Protein AF-A0A9X2P465-F1 (afdb_monomer_lite)

Secondary structure (DSSP, 8-state):
---HHHHHHHHHHHHHHHHHHHHHHHHHHTT-SSHHHHHHHTSHHHHHHHHHHHHHHHHHHHHHHHHHHHHHHHHHHHHHHHHHHHHHHHHHHHHHHHHHHHHTTS-S-------HHHHHHHHTT--TTTTSTTS-SSGGGTT--HHHHHHHHHHHHHHTT---HHHHHHHHHHHTHHHHHHHTT--TT-HHHHHHHHHHHTS-HHHHTT----

Radius of gyration: 39.28 Å; chains: 1; bounding box: 101×48×105 Å

Structure (mmCIF, N/CA/C/O backbone):
data_AF-A0A9X2P465-F1
#
_entry.id   AF-A0A9X2P465-F1
#
loop_
_atom_site.group_PDB
_atom_site.id
_atom_site.type_symbol
_atom_site.label_atom_id
_atom_site.label_alt_id
_atom_site.label_comp_id
_atom_site.label_asym_id
_atom_site.label_entity_id
_atom_site.label_seq_id
_atom_site.pdbx_PDB_ins_code
_atom_site.Cartn_x
_atom_site.Cartn_y
_atom_site.Cartn_z
_atom_site.occupancy
_atom_site.B_iso_or_equiv
_atom_site.auth_seq_id
_atom_site.auth_comp_id
_atom_site.auth_asym_id
_atom_site.auth_atom_id
_atom_site.pdbx_PDB_model_num
ATOM 1 N N . MET A 1 1 ? -64.964 -32.279 75.399 1.00 50.41 1 MET A N 1
ATOM 2 C CA . MET A 1 1 ? -64.737 -32.476 73.952 1.00 50.41 1 MET A CA 1
ATOM 3 C C . MET A 1 1 ? -65.282 -31.242 73.265 1.00 50.41 1 MET A C 1
ATOM 5 O O . MET A 1 1 ? -66.415 -30.896 73.562 1.00 50.41 1 MET A O 1
ATOM 9 N N . LEU A 1 2 ? -64.465 -30.549 72.468 1.00 60.00 2 LEU A N 1
ATOM 10 C CA . LEU A 1 2 ? -64.923 -29.419 71.646 1.00 60.00 2 LEU A CA 1
ATOM 11 C C . LEU A 1 2 ? -66.066 -29.889 70.741 1.00 60.00 2 LEU A C 1
ATOM 13 O O . LEU A 1 2 ? -65.997 -31.022 70.248 1.00 60.00 2 LEU A O 1
ATOM 17 N N . SER A 1 3 ? -67.091 -29.056 70.560 1.00 75.06 3 SER A N 1
ATOM 18 C CA . SER A 1 3 ? -68.186 -29.370 69.636 1.00 75.06 3 SER A CA 1
ATOM 19 C C . SER A 1 3 ? -67.648 -29.386 68.196 1.00 75.06 3 SER A C 1
ATOM 21 O O . SER A 1 3 ? -66.641 -28.734 67.899 1.00 75.06 3 SER A O 1
ATOM 23 N N . GLU A 1 4 ? -68.276 -30.142 67.291 1.00 75.19 4 GLU A N 1
ATOM 24 C CA . GLU A 1 4 ? -67.770 -30.227 65.910 1.00 75.19 4 GLU A CA 1
ATOM 25 C C . GLU A 1 4 ? -67.797 -28.884 65.175 1.00 75.19 4 GLU A C 1
ATOM 27 O O . GLU A 1 4 ? -66.923 -28.636 64.346 1.00 75.19 4 GLU A O 1
ATOM 32 N N . GLU A 1 5 ? -68.688 -27.973 65.565 1.00 75.75 5 GLU A N 1
ATOM 33 C CA . GLU A 1 5 ? -68.730 -26.609 65.030 1.00 75.75 5 GLU A CA 1
ATOM 34 C C . GLU A 1 5 ? -67.489 -25.794 65.434 1.00 75.75 5 GLU A C 1
ATOM 36 O O . GLU A 1 5 ? -66.927 -25.051 64.626 1.00 75.75 5 GLU A O 1
ATOM 41 N N . GLU A 1 6 ? -66.994 -25.966 66.664 1.00 69.75 6 GLU A N 1
ATOM 42 C CA . GLU A 1 6 ? -65.782 -25.283 67.134 1.00 69.75 6 GLU A CA 1
ATOM 43 C C . GLU A 1 6 ? -64.533 -25.793 66.405 1.00 69.75 6 GLU A C 1
ATOM 45 O O . GLU A 1 6 ? -63.626 -25.017 66.092 1.00 69.75 6 GLU A O 1
ATOM 50 N N . LYS A 1 7 ? -64.485 -27.092 66.081 1.00 73.69 7 LYS A N 1
ATOM 51 C CA . LYS A 1 7 ? -63.368 -27.680 65.328 1.00 73.69 7 LYS A CA 1
ATOM 52 C C . LYS A 1 7 ? -63.351 -27.237 63.867 1.00 73.69 7 LYS A C 1
ATOM 54 O O . LYS A 1 7 ? -62.266 -26.996 63.333 1.00 73.69 7 LYS A O 1
ATOM 59 N N . GLU A 1 8 ? -64.508 -27.104 63.222 1.00 78.25 8 GLU A N 1
ATOM 60 C CA . GLU A 1 8 ? -64.586 -26.577 61.853 1.00 78.25 8 GLU A CA 1
ATOM 61 C C . GLU A 1 8 ? -64.163 -25.108 61.776 1.00 78.25 8 GLU A C 1
ATOM 63 O O . GLU A 1 8 ? -63.386 -24.738 60.892 1.00 78.25 8 GLU A O 1
ATOM 68 N N . LEU A 1 9 ? -64.572 -24.287 62.747 1.00 81.12 9 LEU A N 1
ATOM 69 C CA . LEU A 1 9 ? -64.143 -22.890 62.844 1.00 81.12 9 LEU A CA 1
ATOM 70 C C . LEU A 1 9 ? -62.627 -22.747 63.007 1.00 81.12 9 LEU A C 1
ATOM 72 O O . LEU A 1 9 ? -62.015 -21.868 62.393 1.00 81.12 9 LEU A O 1
ATOM 76 N N . ILE A 1 10 ? -62.006 -23.611 63.811 1.00 78.69 10 ILE A N 1
ATOM 77 C CA . ILE A 1 10 ? -60.550 -23.613 63.992 1.00 78.69 10 ILE A CA 1
ATOM 78 C C . ILE A 1 10 ? -59.850 -23.994 62.683 1.00 78.69 10 ILE A C 1
ATOM 80 O O . ILE A 1 10 ? -58.935 -23.281 62.269 1.00 78.69 10 ILE A O 1
ATOM 84 N N . ARG A 1 11 ? -60.322 -25.036 61.983 1.00 81.19 11 ARG A N 1
ATOM 85 C CA . ARG A 1 11 ? -59.758 -25.451 60.687 1.00 81.19 11 ARG A CA 1
ATOM 86 C C . ARG A 1 11 ? -59.848 -24.344 59.643 1.00 81.19 11 ARG A C 1
ATOM 88 O O . ARG A 1 11 ? -58.837 -23.996 59.045 1.00 81.19 11 ARG A O 1
ATOM 95 N N . LEU A 1 12 ? -61.021 -23.731 59.483 1.00 81.88 12 LEU A N 1
ATOM 96 C CA . LEU A 1 12 ? -61.226 -22.624 58.541 1.00 81.88 12 LEU A CA 1
ATOM 97 C C . LEU A 1 12 ? -60.300 -21.438 58.842 1.00 81.88 12 LEU A C 1
ATOM 99 O O . LEU A 1 12 ? -59.745 -20.817 57.933 1.00 81.88 12 LEU A O 1
ATOM 103 N N . ARG A 1 13 ? -60.090 -21.133 60.126 1.00 76.19 13 ARG A N 1
ATOM 104 C CA . ARG A 1 13 ? -59.202 -20.048 60.554 1.00 76.19 13 ARG A CA 1
ATOM 105 C C . ARG A 1 13 ? -57.730 -20.362 60.306 1.00 76.19 13 ARG A C 1
ATOM 107 O O . ARG A 1 13 ? -56.977 -19.458 59.940 1.00 76.19 13 ARG A O 1
ATOM 114 N N . GLU A 1 14 ? -57.314 -21.605 60.514 1.00 78.56 14 GLU A N 1
ATOM 115 C CA . GLU A 1 14 ? -55.948 -22.055 60.242 1.00 78.56 14 GLU A CA 1
ATOM 116 C C . GLU A 1 14 ? -55.648 -22.059 58.744 1.00 78.56 14 GLU A C 1
ATOM 118 O O . GLU A 1 14 ? -54.628 -21.498 58.344 1.00 78.56 14 GLU A O 1
ATOM 123 N N . THR A 1 15 ? -56.568 -22.564 57.917 1.00 80.44 15 THR A N 1
ATOM 124 C CA . THR A 1 15 ? -56.457 -22.518 56.453 1.00 80.44 15 THR A CA 1
ATOM 125 C C . THR A 1 15 ? -56.357 -21.077 55.955 1.00 80.44 15 THR A C 1
ATOM 127 O O . THR A 1 15 ? -55.421 -20.739 55.236 1.00 80.44 15 THR A O 1
ATOM 130 N N . CYS A 1 16 ? -57.227 -20.184 56.434 1.00 83.19 16 CYS A N 1
ATOM 131 C CA . CYS A 1 16 ? -57.189 -18.767 56.067 1.00 83.19 16 CYS A CA 1
ATOM 132 C C . CYS A 1 16 ? -55.869 -18.088 56.486 1.00 83.19 16 CYS A C 1
ATOM 134 O O . CYS A 1 16 ? -55.276 -17.329 55.718 1.00 83.19 16 CYS A O 1
ATOM 136 N N . ARG A 1 17 ? -55.339 -18.394 57.680 1.00 81.69 17 ARG A N 1
ATOM 137 C CA . ARG A 1 17 ? -54.022 -17.886 58.112 1.00 81.69 17 ARG A CA 1
ATOM 138 C C . ARG A 1 17 ? -52.883 -18.388 57.229 1.00 81.69 17 ARG A C 1
ATOM 140 O O . ARG A 1 17 ? -51.934 -17.634 57.004 1.00 81.69 17 ARG A O 1
ATOM 147 N N . PHE A 1 18 ? -52.958 -19.631 56.768 1.00 79.69 18 PHE A N 1
ATOM 148 C CA . PHE A 1 18 ? -51.950 -20.218 55.893 1.00 79.69 18 PHE A CA 1
ATOM 149 C C . PHE A 1 18 ? -51.981 -19.574 54.504 1.00 79.69 18 PHE A C 1
ATOM 151 O O . PHE A 1 18 ? -50.951 -19.088 54.041 1.00 79.69 18 PHE A O 1
ATOM 158 N N . GLU A 1 19 ? -53.166 -19.442 53.908 1.00 78.50 19 GLU A N 1
ATOM 159 C CA . GLU A 1 19 ? -53.359 -18.803 52.600 1.00 78.50 19 GLU A CA 1
ATOM 160 C C . GLU A 1 19 ? -52.912 -17.334 52.591 1.00 78.50 19 GLU A C 1
ATOM 162 O O . GLU A 1 19 ? -52.315 -16.860 51.624 1.00 78.50 19 GLU A O 1
ATOM 167 N N . VAL A 1 20 ? -53.166 -16.590 53.674 1.00 80.06 20 VAL A N 1
ATOM 168 C CA . VAL A 1 20 ? -52.716 -15.193 53.789 1.00 80.06 20 VAL A CA 1
ATOM 169 C C . VAL A 1 20 ? -51.190 -15.108 53.881 1.00 80.06 20 VAL A C 1
ATOM 171 O O . VAL A 1 20 ? -50.587 -14.249 53.238 1.00 80.06 20 VAL A O 1
ATOM 174 N N . ARG A 1 21 ? -50.541 -15.999 54.643 1.00 77.69 21 ARG A N 1
ATOM 175 C CA . ARG A 1 21 ? -49.070 -16.034 54.739 1.00 77.69 21 ARG A CA 1
ATOM 176 C C . ARG A 1 21 ? -48.419 -16.418 53.415 1.00 77.69 21 ARG A C 1
ATOM 178 O O . ARG A 1 21 ? -47.437 -15.790 53.029 1.00 77.69 21 ARG A O 1
ATOM 185 N N . GLU A 1 22 ? -48.988 -17.388 52.711 1.00 78.25 22 GLU A N 1
ATOM 186 C CA . GLU A 1 22 ? -48.510 -17.829 51.402 1.00 78.25 22 GLU A CA 1
ATOM 187 C C . GLU A 1 22 ? -48.618 -16.715 50.350 1.00 78.25 22 GLU A C 1
ATOM 189 O O . GLU A 1 22 ? -47.685 -16.506 49.574 1.00 78.25 22 GLU A O 1
ATOM 194 N N . LYS A 1 23 ? -49.708 -15.932 50.360 1.00 74.12 23 LYS A N 1
ATOM 195 C CA . LYS A 1 23 ? -49.856 -14.755 49.486 1.00 74.12 23 LYS A CA 1
ATOM 196 C C . LYS A 1 23 ? -48.806 -13.682 49.784 1.00 74.12 23 LYS A C 1
ATOM 198 O O . LYS A 1 23 ? -48.197 -13.162 48.854 1.00 74.12 23 LYS A O 1
ATOM 203 N N . LEU A 1 24 ? -48.536 -13.403 51.061 1.00 73.81 24 LEU A N 1
ATOM 204 C CA . LEU A 1 24 ? -47.531 -12.411 51.465 1.00 73.81 24 LEU A CA 1
ATOM 205 C C . LEU A 1 24 ? -46.096 -12.841 51.115 1.00 73.81 24 LEU A C 1
ATOM 207 O O . LEU A 1 24 ? -45.306 -12.008 50.673 1.00 73.81 24 LEU A O 1
ATOM 211 N N . GLN A 1 25 ? -45.754 -14.125 51.269 1.00 68.56 25 GLN A N 1
ATOM 212 C CA . GLN A 1 25 ? -44.446 -14.650 50.850 1.00 68.56 25 GLN A CA 1
ATOM 213 C C . GLN A 1 25 ? -44.288 -14.642 49.324 1.00 68.56 25 GLN A C 1
ATOM 215 O O . GLN A 1 25 ? -43.283 -14.142 48.821 1.00 68.56 25 GLN A O 1
ATOM 220 N N . ASN A 1 26 ? -45.306 -15.080 48.575 1.00 64.69 26 ASN A N 1
ATOM 221 C CA . ASN A 1 26 ? -45.278 -15.049 47.109 1.00 64.69 26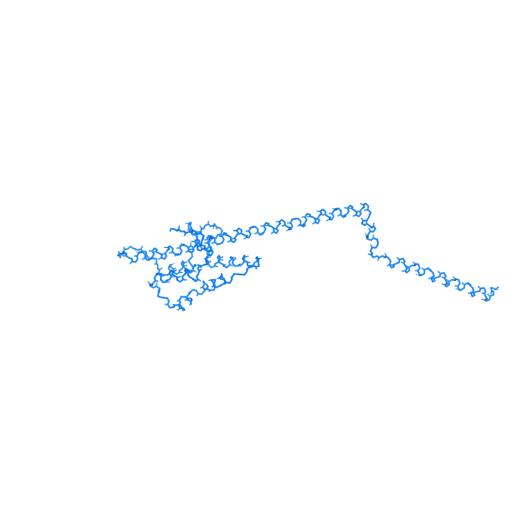 ASN A CA 1
ATOM 222 C C . ASN A 1 26 ? -45.204 -13.623 46.528 1.00 64.69 26 ASN A C 1
ATOM 224 O O . ASN A 1 26 ? -44.635 -13.424 45.453 1.00 64.69 26 ASN A O 1
ATOM 228 N N . GLU A 1 27 ? -45.757 -12.617 47.212 1.00 62.25 27 GLU A N 1
ATOM 229 C CA . GLU A 1 27 ? -45.624 -11.207 46.816 1.00 62.25 27 GLU A CA 1
ATOM 230 C C . GLU A 1 27 ? -44.250 -10.608 47.158 1.00 62.25 27 GLU A C 1
ATOM 232 O O . GLU A 1 27 ? -43.745 -9.766 46.406 1.00 62.25 27 GLU A O 1
ATOM 237 N N . ALA A 1 28 ? -43.628 -11.042 48.259 1.00 58.72 28 ALA A N 1
ATOM 238 C CA . ALA A 1 28 ? -42.294 -10.602 48.666 1.00 58.72 28 ALA A CA 1
ATOM 239 C C . ALA A 1 28 ? -41.190 -11.166 47.752 1.00 58.72 28 ALA A C 1
ATOM 241 O O . ALA A 1 28 ? -40.279 -10.428 47.362 1.00 58.72 28 ALA A O 1
ATOM 242 N N . ASP A 1 29 ? -41.309 -12.432 47.346 1.00 56.38 29 ASP A N 1
ATOM 243 C CA . ASP A 1 29 ? -40.308 -13.112 46.515 1.00 56.38 29 ASP A CA 1
ATOM 244 C C . ASP A 1 29 ? -40.361 -12.687 45.037 1.00 56.38 29 ASP A C 1
ATOM 246 O O . ASP A 1 29 ? -39.332 -12.646 44.361 1.00 56.38 29 ASP A O 1
ATOM 250 N N . LYS A 1 30 ? -41.520 -12.235 44.533 1.00 54.91 30 LYS A N 1
ATOM 251 C CA . LYS A 1 30 ? -41.669 -11.738 43.148 1.00 54.91 30 LYS A CA 1
ATOM 252 C C . LYS A 1 30 ? -41.014 -10.374 42.873 1.00 54.91 30 LYS A C 1
ATOM 254 O O . LYS A 1 30 ? -40.894 -9.989 41.712 1.00 54.91 30 LYS A O 1
ATOM 259 N N . LYS A 1 31 ? -40.581 -9.624 43.898 1.00 53.78 31 LYS A N 1
ATOM 260 C CA . LYS A 1 31 ? -39.998 -8.267 43.755 1.00 53.78 31 LYS A CA 1
ATOM 261 C C . LYS A 1 31 ? -38.467 -8.215 43.836 1.00 53.78 31 LYS A C 1
ATOM 263 O O . LYS A 1 31 ? -37.881 -7.130 43.896 1.00 53.78 31 LYS A O 1
ATOM 268 N N . ILE A 1 32 ? -37.793 -9.361 43.817 1.00 57.22 32 ILE A N 1
ATOM 269 C CA . ILE A 1 32 ? -36.331 -9.438 43.764 1.00 57.22 32 ILE A CA 1
ATOM 270 C C . ILE A 1 32 ? -35.916 -9.502 42.291 1.00 57.22 32 ILE A C 1
ATOM 272 O O . ILE A 1 32 ? -35.900 -10.565 41.689 1.00 57.22 32 ILE A O 1
ATOM 276 N N . GLY A 1 33 ? -35.598 -8.363 41.681 1.00 59.09 33 GLY A N 1
ATOM 277 C CA . GLY A 1 33 ? -35.056 -8.381 40.316 1.00 59.09 33 GLY A CA 1
ATOM 278 C C . GLY A 1 33 ? -34.425 -7.066 39.891 1.00 59.09 33 GLY A C 1
ATOM 279 O O . GLY A 1 33 ? -33.281 -7.047 39.463 1.00 59.09 33 GLY A O 1
ATOM 280 N N . TRP A 1 34 ? -35.128 -5.950 40.097 1.00 58.59 34 TRP A N 1
ATOM 281 C CA . TRP A 1 34 ? -34.666 -4.634 39.624 1.00 58.59 34 TRP A CA 1
ATOM 282 C C . TRP A 1 34 ? -34.760 -3.523 40.676 1.00 58.59 34 TRP A C 1
ATOM 284 O O . TRP A 1 34 ? -33.878 -2.670 40.755 1.00 58.59 34 TRP A O 1
ATOM 294 N N . GLY A 1 35 ? -35.757 -3.569 41.568 1.00 65.25 35 GLY A N 1
ATOM 295 C CA . GLY A 1 35 ? -35.932 -2.555 42.617 1.00 65.25 35 GLY A CA 1
ATOM 296 C C . GLY A 1 35 ? -34.781 -2.499 43.630 1.00 65.25 35 GLY A C 1
ATOM 297 O O . GLY A 1 35 ? -34.350 -1.414 44.006 1.00 65.25 35 GLY A O 1
ATOM 298 N N . LYS A 1 36 ? -34.220 -3.654 44.022 1.00 67.00 36 LYS A N 1
ATOM 299 C CA . LYS A 1 36 ? -33.046 -3.718 44.918 1.00 67.00 36 LYS A CA 1
ATOM 300 C C . LYS A 1 36 ? -31.772 -3.178 44.261 1.00 67.00 36 LYS A C 1
ATOM 302 O O . LYS A 1 36 ? -30.965 -2.561 44.947 1.00 67.00 36 LYS A O 1
ATOM 307 N N . VAL A 1 37 ? -31.614 -3.374 42.951 1.00 67.12 37 VAL A N 1
ATOM 308 C CA . VAL A 1 37 ? -30.464 -2.874 42.181 1.00 67.12 37 VAL A CA 1
ATOM 309 C C . VAL A 1 37 ? -30.520 -1.347 42.093 1.00 67.12 37 VAL A C 1
ATOM 311 O O . VAL A 1 37 ? -29.556 -0.677 42.446 1.00 67.12 37 VAL A O 1
ATOM 314 N N . ILE A 1 38 ? -31.680 -0.783 41.740 1.00 68.31 38 ILE A N 1
ATOM 315 C CA . ILE A 1 38 ? -31.896 0.674 41.704 1.00 68.31 38 ILE A CA 1
ATOM 316 C C . ILE A 1 38 ? -31.716 1.297 43.099 1.00 68.31 38 ILE A C 1
ATOM 318 O O . ILE A 1 38 ? -31.082 2.342 43.238 1.00 68.31 38 ILE A O 1
ATOM 322 N N . TYR A 1 39 ? -32.214 0.641 44.151 1.00 71.50 39 TYR A N 1
ATOM 323 C CA . TYR A 1 39 ? -32.036 1.108 45.528 1.00 71.50 39 TYR A CA 1
ATOM 324 C C . TYR A 1 39 ? -30.565 1.081 45.974 1.00 71.50 39 TYR A C 1
ATOM 326 O O . TYR A 1 39 ? -30.106 1.998 46.653 1.00 71.50 39 TYR A O 1
ATOM 334 N N . PHE A 1 40 ? -29.801 0.067 45.554 1.00 72.88 40 PHE A N 1
ATOM 335 C CA . PHE A 1 40 ? -28.363 -0.017 45.808 1.00 72.88 40 PHE A CA 1
ATOM 336 C C . PHE A 1 40 ? -27.597 1.133 45.139 1.00 72.88 40 PHE A C 1
ATOM 338 O O . PHE A 1 40 ? -26.795 1.785 45.811 1.00 72.88 40 PHE A O 1
ATOM 345 N N . PHE A 1 41 ? -27.895 1.445 43.871 1.00 68.25 41 PHE A N 1
ATOM 346 C CA . PHE A 1 41 ? -27.293 2.571 43.142 1.00 68.25 41 PHE A CA 1
ATOM 347 C C . PHE A 1 41 ? -27.683 3.953 43.695 1.00 68.25 41 PHE A C 1
ATOM 349 O O . PHE A 1 41 ? -26.909 4.890 43.543 1.00 68.25 41 PHE A O 1
ATOM 356 N N . ASN A 1 42 ? -28.812 4.074 44.402 1.00 74.38 42 ASN A N 1
ATOM 357 C CA . ASN A 1 42 ? -29.188 5.290 45.139 1.00 74.38 42 ASN A CA 1
ATOM 358 C C . ASN A 1 42 ? -28.523 5.418 46.524 1.00 74.38 42 ASN A C 1
ATOM 360 O O . ASN A 1 42 ? -28.696 6.429 47.205 1.00 74.38 42 ASN A O 1
ATOM 364 N N . SER A 1 43 ? -27.765 4.414 46.973 1.00 73.44 43 SER A N 1
ATOM 365 C CA . SER A 1 43 ? -27.022 4.487 48.234 1.00 73.44 43 SER A CA 1
ATOM 366 C C . SER A 1 43 ? -25.659 5.161 48.043 1.00 73.44 43 SER A C 1
ATOM 368 O O . SER A 1 43 ? -25.061 5.091 46.969 1.00 73.44 43 SER A O 1
ATOM 370 N N . LYS A 1 44 ? -25.106 5.753 49.111 1.00 76.00 44 LYS A N 1
ATOM 371 C CA . LYS A 1 44 ? -23.757 6.360 49.100 1.00 76.00 44 LYS A CA 1
ATOM 372 C C . LYS A 1 44 ? -22.668 5.387 48.618 1.00 76.00 44 LYS A C 1
ATOM 374 O O . LYS A 1 44 ? -21.710 5.811 47.985 1.00 76.00 44 LYS A O 1
ATOM 379 N N . LEU A 1 45 ? -22.832 4.091 48.897 1.00 73.75 45 LEU A N 1
ATOM 380 C CA . LEU A 1 45 ? -21.890 3.036 48.516 1.00 73.75 45 LEU A CA 1
ATOM 381 C C . LEU A 1 45 ? -22.052 2.642 47.036 1.00 73.75 45 LEU A C 1
ATOM 383 O O . LEU A 1 45 ? -21.059 2.467 46.337 1.00 73.75 45 LEU A O 1
ATOM 387 N N . GLY A 1 46 ? -23.286 2.597 46.526 1.00 71.06 46 GLY A N 1
ATOM 388 C CA . GLY A 1 46 ? -23.556 2.375 45.102 1.00 71.06 46 GLY A CA 1
ATOM 389 C C . GLY A 1 46 ? -23.110 3.539 44.218 1.00 71.06 46 GLY A C 1
ATOM 390 O O . GLY A 1 46 ? -22.506 3.304 43.179 1.00 71.06 46 GLY A O 1
ATOM 391 N N . LEU A 1 47 ? -23.311 4.785 44.659 1.00 75.44 47 LEU A N 1
ATOM 392 C CA . LEU A 1 47 ? -22.779 5.986 43.999 1.00 75.44 47 LEU A CA 1
ATOM 393 C C . LEU A 1 47 ? -21.246 6.014 43.984 1.00 75.44 47 LEU A C 1
ATOM 395 O O . LEU A 1 47 ? -20.648 6.433 42.992 1.00 75.44 47 LEU A O 1
ATOM 399 N N . TRP A 1 48 ? -20.605 5.528 45.050 1.00 80.06 48 TRP A N 1
ATOM 400 C CA . TRP A 1 48 ? -19.150 5.392 45.111 1.00 80.06 48 TRP A CA 1
ATOM 401 C C . TRP A 1 48 ? -18.634 4.349 44.106 1.00 80.06 48 TRP A C 1
ATOM 403 O O . TRP A 1 48 ? -17.711 4.638 43.345 1.00 80.06 48 TRP A O 1
ATOM 413 N N . ILE A 1 49 ? -19.283 3.182 44.010 1.00 76.12 49 ILE A N 1
ATOM 414 C CA . ILE A 1 49 ? -18.955 2.159 43.000 1.00 76.12 49 ILE A CA 1
ATOM 415 C C . ILE A 1 49 ? -19.239 2.671 41.583 1.00 76.12 49 ILE A C 1
ATOM 417 O O . ILE A 1 49 ? -18.422 2.469 40.689 1.00 76.12 49 ILE A O 1
ATOM 421 N N . LEU A 1 50 ? -20.358 3.367 41.365 1.00 72.69 50 LEU A N 1
ATOM 422 C CA . LEU A 1 50 ? -20.707 3.934 40.063 1.00 72.69 50 LEU A CA 1
ATOM 423 C C . LEU A 1 50 ? -19.648 4.944 39.610 1.00 72.69 50 LEU A C 1
ATOM 425 O O . LEU A 1 50 ? -19.227 4.902 38.463 1.00 72.69 50 LEU A O 1
ATOM 429 N N . SER A 1 51 ? -19.156 5.782 40.525 1.00 70.06 51 SER A N 1
ATOM 430 C CA . SER A 1 51 ? -18.048 6.708 40.261 1.00 70.06 51 SER A CA 1
ATOM 431 C C . SER A 1 51 ? -16.766 5.966 39.873 1.00 70.06 51 SER A C 1
ATOM 433 O O . SER A 1 51 ? -16.101 6.352 38.917 1.00 70.06 51 SER A O 1
ATOM 435 N N . ALA A 1 52 ? -16.440 4.868 40.563 1.00 70.38 52 ALA A N 1
ATOM 436 C CA . ALA A 1 52 ? -15.268 4.050 40.256 1.00 70.38 52 ALA A CA 1
ATOM 437 C C . ALA A 1 52 ? -15.376 3.346 38.891 1.00 70.38 52 ALA A C 1
ATOM 439 O O . ALA A 1 52 ? -14.395 3.295 38.153 1.00 70.38 52 ALA A O 1
ATOM 440 N N . VAL A 1 53 ? -16.562 2.844 38.532 1.00 71.94 53 VAL A N 1
ATOM 441 C CA . VAL A 1 53 ? -16.846 2.222 37.225 1.00 71.94 53 VAL A CA 1
ATOM 442 C C . VAL A 1 53 ? -16.878 3.262 36.105 1.00 71.94 53 VAL A C 1
ATOM 444 O O . VAL A 1 53 ? -16.420 2.988 35.003 1.00 71.94 53 VAL A O 1
ATOM 447 N N . PHE A 1 54 ? -17.385 4.465 36.369 1.00 73.62 54 PHE A N 1
ATOM 448 C CA . PHE A 1 54 ? -17.433 5.536 35.376 1.00 73.62 54 PHE A CA 1
ATOM 449 C C . PHE A 1 54 ? -16.042 6.121 35.109 1.00 73.62 54 PHE A C 1
ATOM 451 O O . PHE A 1 54 ? -15.699 6.389 33.963 1.00 73.62 54 PHE A O 1
ATOM 458 N N . LEU A 1 55 ? -15.214 6.263 36.149 1.00 66.81 55 LEU A N 1
ATOM 459 C CA . LEU A 1 55 ? -13.817 6.669 36.004 1.00 66.81 55 LEU A CA 1
ATOM 460 C C . LEU A 1 55 ? -12.986 5.583 35.309 1.00 66.81 55 LEU A C 1
ATOM 462 O O . LEU A 1 55 ? -12.245 5.901 34.387 1.00 66.81 55 LEU A O 1
ATOM 466 N N . SER A 1 56 ? -13.132 4.308 35.685 1.00 65.56 56 SER A N 1
ATOM 467 C CA . SER A 1 56 ? -12.382 3.221 35.038 1.00 65.56 56 SER A CA 1
ATOM 468 C C . SER A 1 56 ? -12.854 2.954 33.606 1.00 65.56 56 SER A C 1
ATOM 470 O O . SER A 1 56 ? -12.033 2.857 32.699 1.00 65.56 56 SER A O 1
ATOM 472 N N . GLY A 1 57 ? -14.166 2.920 33.369 1.00 57.31 57 GLY A N 1
ATOM 473 C CA . GLY A 1 57 ? -14.750 2.758 32.038 1.00 57.31 57 GLY A CA 1
ATOM 474 C C . GLY A 1 57 ? -14.498 3.961 31.128 1.00 57.31 57 GLY A C 1
ATOM 475 O O . GLY A 1 57 ? -14.241 3.783 29.942 1.00 57.31 57 GLY A O 1
ATOM 476 N N . GLY A 1 58 ? -14.513 5.177 31.681 1.00 61.44 58 GLY A N 1
ATOM 477 C CA . GLY A 1 58 ? -14.194 6.403 30.952 1.00 61.44 58 GLY A CA 1
ATOM 478 C C . GLY A 1 58 ? -12.738 6.457 30.492 1.00 61.44 58 GLY A C 1
ATOM 479 O O . GLY A 1 58 ? -12.488 6.842 29.354 1.00 61.44 58 GLY A O 1
ATOM 480 N N . VAL A 1 59 ? -11.791 6.019 31.330 1.00 67.44 59 VAL A N 1
ATOM 481 C CA . VAL A 1 59 ? -10.370 5.916 30.953 1.00 67.44 59 VAL A CA 1
ATOM 482 C C . VAL A 1 59 ? -10.174 4.865 29.863 1.00 67.44 59 VAL A C 1
ATOM 484 O O . VAL A 1 59 ? -9.578 5.178 28.842 1.00 67.44 59 VAL A O 1
ATOM 487 N N . VAL A 1 60 ? -10.761 3.671 30.003 1.00 68.31 60 VAL A N 1
ATOM 488 C CA . VAL A 1 60 ? -10.658 2.613 28.979 1.00 68.31 60 VAL A CA 1
ATOM 489 C C . VAL A 1 60 ? -11.260 3.053 27.642 1.00 68.31 60 VAL A C 1
ATOM 491 O O . VAL A 1 60 ? -10.658 2.836 26.595 1.00 68.31 60 VAL A O 1
ATOM 494 N N . ALA A 1 61 ? -12.427 3.702 27.654 1.00 64.81 61 ALA A N 1
ATOM 495 C CA . ALA A 1 61 ? -13.054 4.203 26.433 1.00 64.81 61 ALA A CA 1
ATOM 496 C C . ALA A 1 61 ? -12.256 5.352 25.793 1.00 64.81 61 ALA A C 1
ATOM 498 O O . ALA A 1 61 ? -12.204 5.467 24.568 1.00 64.81 61 ALA A O 1
ATOM 499 N N . TYR A 1 62 ? -11.638 6.209 26.609 1.00 63.94 62 TYR A N 1
ATOM 500 C CA . TYR A 1 62 ? -10.780 7.286 26.128 1.00 63.94 62 TYR A CA 1
ATOM 501 C C . TYR A 1 62 ? -9.470 6.755 25.537 1.00 63.94 62 TYR A C 1
ATOM 503 O O . TYR A 1 62 ? -9.069 7.208 24.466 1.00 63.94 62 TYR A O 1
ATOM 511 N N . ASP A 1 63 ? -8.842 5.778 26.190 1.00 69.62 63 ASP A N 1
ATOM 512 C CA . ASP A 1 63 ? -7.627 5.126 25.705 1.00 69.62 63 ASP A CA 1
ATOM 513 C C . ASP A 1 63 ? -7.901 4.372 24.398 1.00 69.62 63 ASP A C 1
ATOM 515 O O . ASP A 1 63 ? -7.180 4.588 23.430 1.00 69.62 63 ASP A O 1
ATOM 519 N N . ASP A 1 64 ? -9.010 3.629 24.297 1.00 67.06 64 ASP A N 1
ATOM 520 C CA . ASP A 1 64 ? -9.443 2.966 23.054 1.00 67.06 64 ASP A CA 1
ATOM 521 C C . ASP A 1 64 ? -9.719 3.979 21.924 1.00 67.06 64 ASP A C 1
ATOM 523 O O . ASP A 1 64 ? -9.359 3.766 20.764 1.00 67.06 64 ASP A O 1
ATOM 527 N N . TYR A 1 65 ? -10.316 5.135 22.237 1.00 70.81 65 TYR A N 1
ATOM 528 C CA . TYR A 1 65 ? -10.515 6.200 21.251 1.00 70.81 65 TYR A CA 1
ATOM 529 C C . TYR A 1 65 ? -9.192 6.830 20.793 1.00 70.81 65 TYR A C 1
ATOM 531 O O . TYR A 1 65 ? -9.015 7.124 19.605 1.00 70.81 65 TYR A O 1
ATOM 539 N N . LYS A 1 66 ? -8.263 7.054 21.726 1.00 74.81 66 LYS A N 1
ATOM 540 C CA . LYS A 1 66 ? -6.951 7.635 21.444 1.00 74.81 66 LYS A CA 1
ATOM 541 C C . LYS A 1 66 ? -6.089 6.672 20.627 1.00 74.81 66 LYS A C 1
ATOM 543 O O . LYS A 1 66 ? -5.544 7.100 19.613 1.00 74.81 66 LYS A O 1
ATOM 548 N N . GLU A 1 67 ? -6.056 5.396 20.997 1.00 73.06 67 GLU A N 1
ATOM 549 C CA . GLU A 1 67 ? -5.365 4.318 20.281 1.00 73.06 67 GLU A CA 1
ATOM 550 C C . GLU A 1 67 ? -5.892 4.205 18.847 1.00 73.06 67 GLU A C 1
ATOM 552 O O . GLU A 1 67 ? -5.128 4.321 17.893 1.00 73.06 67 GLU A O 1
ATOM 557 N N . LYS A 1 68 ? -7.219 4.186 18.655 1.00 71.69 68 LYS A N 1
ATOM 558 C CA . LYS A 1 68 ? -7.832 4.202 17.313 1.00 71.69 68 LYS A CA 1
ATOM 559 C C . LYS A 1 68 ? -7.459 5.426 16.480 1.00 71.69 68 LYS A C 1
ATOM 561 O O . LYS A 1 68 ? -7.430 5.349 15.248 1.00 71.69 68 LYS A O 1
ATOM 566 N N . LYS A 1 69 ? -7.247 6.585 17.107 1.00 74.06 69 LYS A N 1
ATOM 567 C CA . LYS A 1 69 ? -6.855 7.814 16.404 1.00 74.06 69 LYS A CA 1
ATOM 568 C C . LYS A 1 69 ? -5.372 7.796 16.032 1.00 74.06 69 LYS A C 1
ATOM 570 O O . LYS A 1 69 ? -5.032 8.215 14.926 1.00 74.06 69 LYS A O 1
ATOM 575 N N . GLU A 1 70 ? -4.516 7.311 16.924 1.00 76.06 70 GLU A N 1
ATOM 576 C CA . GLU A 1 70 ? -3.083 7.138 16.674 1.00 76.06 70 GLU A CA 1
ATOM 577 C C . GLU A 1 70 ? -2.829 6.065 15.608 1.00 76.06 70 GLU A C 1
ATOM 579 O O . GLU A 1 70 ? -2.074 6.323 14.672 1.00 76.06 70 GLU A O 1
ATOM 584 N N . ASP A 1 71 ? -3.559 4.950 15.645 1.00 77.81 71 ASP A N 1
ATOM 585 C CA . ASP A 1 71 ? -3.523 3.892 14.629 1.00 77.81 71 ASP A CA 1
ATOM 586 C C . ASP A 1 71 ? -3.941 4.385 13.248 1.00 77.81 71 ASP A C 1
ATOM 588 O O . ASP A 1 71 ? -3.348 4.015 12.235 1.00 77.81 71 ASP A O 1
ATOM 592 N N . LYS A 1 72 ? -4.964 5.245 13.176 1.00 77.69 72 LYS A N 1
ATOM 593 C CA . LYS A 1 72 ? -5.362 5.869 11.908 1.00 77.69 72 LYS A CA 1
ATOM 594 C C . LYS A 1 72 ? -4.272 6.790 11.377 1.00 77.69 72 LYS A C 1
ATOM 596 O O . LYS A 1 72 ? -4.013 6.775 10.179 1.00 77.69 72 LYS A O 1
ATOM 601 N N . LYS A 1 73 ? -3.636 7.575 12.249 1.00 81.38 73 LYS A N 1
ATOM 602 C CA . LYS A 1 73 ? -2.582 8.513 11.852 1.00 81.38 73 LYS A CA 1
ATOM 603 C C . LYS A 1 73 ? -1.329 7.778 11.366 1.00 81.38 73 LYS A C 1
ATOM 605 O O . LYS A 1 73 ? -0.869 8.057 10.265 1.00 81.38 73 LYS A O 1
ATOM 610 N N . SER A 1 74 ? -0.832 6.811 12.136 1.00 83.00 74 SER A N 1
ATOM 611 C CA . SER A 1 74 ? 0.358 6.019 11.789 1.00 83.00 74 SER A CA 1
ATOM 612 C C . SER A 1 74 ? 0.173 5.246 10.481 1.00 83.00 74 SER A C 1
ATOM 614 O O . SER A 1 74 ? 1.083 5.131 9.664 1.00 83.00 74 SER A O 1
ATOM 616 N N . ARG A 1 75 ? -1.044 4.765 10.241 1.00 84.56 75 ARG A N 1
ATOM 617 C CA . ARG A 1 75 ? -1.452 4.109 9.002 1.00 84.56 75 ARG A CA 1
ATOM 618 C C . ARG A 1 75 ? -1.483 5.047 7.803 1.00 84.56 75 ARG A C 1
ATOM 620 O O . ARG A 1 75 ? -1.010 4.646 6.745 1.00 84.56 75 ARG A O 1
ATOM 627 N N . THR A 1 76 ? -2.033 6.252 7.944 1.00 85.62 76 THR A N 1
ATOM 628 C CA . THR A 1 76 ? -1.997 7.253 6.868 1.00 85.62 76 THR A CA 1
ATOM 629 C C . THR A 1 76 ? -0.556 7.613 6.527 1.00 85.62 76 THR A C 1
ATOM 631 O O . THR A 1 76 ? -0.186 7.564 5.360 1.00 85.62 76 THR A O 1
ATOM 634 N N . GLU A 1 77 ? 0.284 7.850 7.538 1.00 87.25 77 GLU A N 1
ATOM 635 C CA . GLU A 1 77 ? 1.716 8.108 7.343 1.00 87.25 77 GLU A CA 1
ATOM 636 C C . GLU A 1 77 ? 2.417 6.938 6.632 1.00 87.25 77 GLU A C 1
ATOM 638 O O . GLU A 1 77 ? 3.255 7.149 5.759 1.00 87.25 77 GLU A O 1
ATOM 643 N N . LEU A 1 78 ? 2.068 5.690 6.963 1.00 89.25 78 LEU A N 1
ATOM 644 C CA . LEU A 1 78 ? 2.623 4.511 6.295 1.00 89.25 78 LEU A CA 1
ATOM 645 C C . LEU A 1 78 ? 2.188 4.415 4.826 1.00 89.25 78 LEU A C 1
ATOM 647 O O . LEU A 1 78 ? 3.011 4.087 3.976 1.00 89.25 78 LEU A O 1
ATOM 651 N N . VAL A 1 79 ? 0.918 4.698 4.525 1.00 90.00 79 VAL A N 1
ATOM 652 C CA . VAL A 1 79 ? 0.397 4.730 3.149 1.00 90.00 79 VAL A CA 1
ATOM 653 C C . VAL A 1 79 ? 1.124 5.795 2.328 1.00 90.00 79 VAL A C 1
ATOM 655 O O . VAL A 1 79 ? 1.614 5.486 1.248 1.00 90.00 79 VAL A O 1
ATOM 658 N N . GLU A 1 80 ? 1.286 7.002 2.871 1.00 88.38 80 GLU A N 1
ATOM 659 C CA . GLU A 1 80 ? 2.025 8.086 2.213 1.00 88.38 80 GLU A CA 1
ATOM 660 C C . GLU A 1 80 ? 3.489 7.707 1.956 1.00 88.38 80 GLU A C 1
ATOM 662 O O . GLU A 1 80 ? 4.003 7.908 0.856 1.00 88.38 80 GLU A O 1
ATOM 667 N N . LYS A 1 81 ? 4.161 7.097 2.941 1.00 89.31 81 LYS A N 1
ATOM 668 C CA . LYS A 1 81 ? 5.536 6.606 2.774 1.00 89.31 81 LYS A CA 1
ATOM 669 C C . LYS A 1 81 ? 5.648 5.545 1.678 1.00 89.31 81 LYS A C 1
ATOM 671 O O . LYS A 1 81 ? 6.618 5.568 0.924 1.00 89.31 81 LYS A O 1
ATOM 676 N N . LEU A 1 82 ? 4.686 4.623 1.598 1.00 89.81 82 LEU A N 1
ATOM 677 C CA . LEU A 1 82 ? 4.646 3.591 0.560 1.00 89.81 82 LEU A CA 1
ATOM 678 C C . LEU A 1 82 ? 4.426 4.207 -0.823 1.00 89.81 82 LEU A C 1
ATOM 680 O O . LEU A 1 82 ? 5.146 3.855 -1.752 1.00 89.81 82 LEU A O 1
ATOM 684 N N . ASP A 1 83 ? 3.487 5.144 -0.957 1.00 89.50 83 ASP A N 1
ATOM 685 C CA . ASP A 1 83 ? 3.228 5.830 -2.225 1.00 89.50 83 ASP A CA 1
ATOM 686 C C . ASP A 1 83 ? 4.454 6.616 -2.714 1.00 89.50 83 ASP A C 1
ATOM 688 O O . ASP A 1 83 ? 4.806 6.520 -3.892 1.00 89.50 83 ASP A O 1
ATOM 692 N N . LEU A 1 84 ? 5.154 7.320 -1.819 1.00 87.69 84 LEU A N 1
ATOM 693 C CA . LEU A 1 84 ? 6.390 8.035 -2.153 1.00 87.69 84 LEU A CA 1
ATOM 694 C C . LEU A 1 84 ? 7.501 7.080 -2.597 1.00 87.69 84 LEU A C 1
ATOM 696 O O . LEU A 1 84 ? 8.178 7.335 -3.591 1.00 87.69 84 LEU A O 1
ATOM 700 N N . GLU A 1 85 ? 7.684 5.970 -1.880 1.00 85.56 85 GLU A N 1
ATOM 701 C CA . GLU A 1 85 ? 8.704 4.970 -2.203 1.00 85.56 85 GLU A CA 1
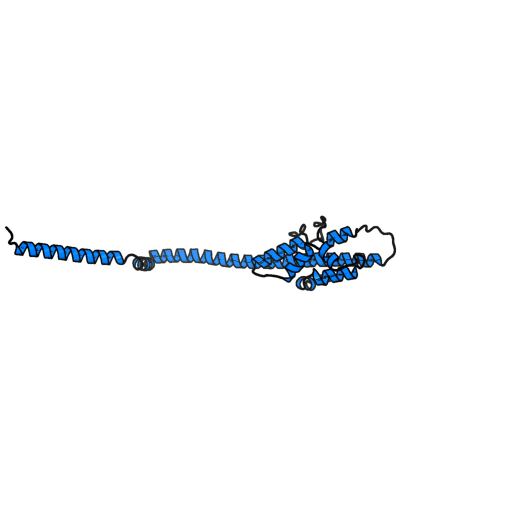ATOM 702 C C . GLU A 1 85 ? 8.418 4.286 -3.551 1.00 85.56 85 GLU A C 1
ATOM 704 O O . GLU A 1 85 ? 9.324 4.120 -4.369 1.00 85.56 85 GLU A O 1
ATOM 709 N N . ILE A 1 86 ? 7.155 3.935 -3.817 1.00 86.56 86 ILE A N 1
ATOM 710 C CA . ILE A 1 86 ? 6.720 3.372 -5.102 1.00 86.56 86 ILE A CA 1
ATOM 711 C C . ILE A 1 86 ? 6.979 4.375 -6.229 1.00 86.56 86 ILE A C 1
ATOM 713 O O . ILE A 1 86 ? 7.595 4.022 -7.236 1.00 86.56 86 ILE A O 1
ATOM 717 N N . SER A 1 87 ? 6.568 5.631 -6.040 1.00 85.44 87 SER A N 1
ATOM 718 C CA . SER A 1 87 ? 6.776 6.704 -7.018 1.00 85.44 87 SER A CA 1
ATOM 719 C C . SER A 1 87 ? 8.261 6.910 -7.311 1.00 85.44 87 SER A C 1
ATOM 721 O O . SER A 1 87 ? 8.664 7.005 -8.470 1.00 85.44 87 SER A O 1
ATOM 723 N N . TYR A 1 88 ? 9.102 6.925 -6.279 1.00 82.06 88 TYR A N 1
ATOM 724 C CA . TYR A 1 88 ? 10.548 7.061 -6.422 1.00 82.06 88 TYR A CA 1
ATOM 725 C C . TYR A 1 88 ? 11.167 5.918 -7.229 1.00 82.06 88 TYR A C 1
ATOM 727 O O . TYR A 1 88 ? 11.898 6.156 -8.195 1.00 82.06 88 TYR A O 1
ATOM 735 N N . LYS A 1 89 ? 10.834 4.669 -6.881 1.00 78.56 89 LYS A N 1
ATOM 736 C CA . LYS A 1 89 ? 11.344 3.493 -7.594 1.00 78.56 89 LYS A CA 1
ATOM 737 C C . LYS A 1 89 ? 10.887 3.478 -9.055 1.00 78.56 89 LYS A C 1
ATOM 739 O O . LYS A 1 89 ? 11.704 3.190 -9.926 1.00 78.56 89 LYS A O 1
ATOM 744 N N . PHE A 1 90 ? 9.644 3.864 -9.351 1.00 78.44 90 PHE A N 1
ATOM 745 C CA . PHE A 1 90 ? 9.177 4.002 -10.734 1.00 78.44 90 PHE A CA 1
ATOM 746 C C . PHE A 1 90 ? 9.932 5.071 -11.517 1.00 78.44 90 PHE A C 1
ATOM 748 O O . PHE A 1 90 ? 10.362 4.807 -12.637 1.00 78.44 90 PHE A O 1
ATOM 755 N N . ASN A 1 91 ? 10.136 6.258 -10.944 1.00 77.31 91 ASN A N 1
ATOM 756 C CA . ASN A 1 91 ? 10.878 7.317 -11.629 1.00 77.31 91 ASN A CA 1
ATOM 757 C C . ASN A 1 91 ? 12.309 6.892 -11.946 1.00 77.31 91 ASN A C 1
ATOM 759 O O . ASN A 1 91 ? 12.820 7.203 -13.018 1.00 77.31 91 ASN A O 1
ATOM 763 N N . ARG A 1 92 ? 12.924 6.089 -11.077 1.00 75.00 92 ARG A N 1
ATOM 764 C CA . ARG A 1 92 ? 14.234 5.512 -11.357 1.00 75.00 92 ARG A CA 1
ATOM 765 C C . ARG A 1 92 ? 14.213 4.487 -12.490 1.00 75.00 92 ARG A C 1
ATOM 767 O O . ARG A 1 92 ? 15.108 4.519 -13.328 1.00 75.00 92 ARG A O 1
ATOM 774 N N . VAL A 1 93 ? 13.208 3.607 -12.539 1.00 72.31 93 VAL A N 1
ATOM 775 C CA . VAL A 1 93 ? 13.024 2.675 -13.669 1.00 72.31 93 VAL A CA 1
ATOM 776 C C . VAL A 1 93 ? 12.916 3.464 -14.973 1.00 72.31 93 VAL A C 1
ATOM 778 O O . VAL A 1 93 ? 13.601 3.151 -15.941 1.00 72.31 93 VAL A O 1
ATOM 781 N N . ILE A 1 94 ? 12.113 4.528 -14.989 1.00 73.38 94 ILE A N 1
ATOM 782 C CA . ILE A 1 94 ? 11.941 5.378 -16.169 1.00 73.38 94 ILE A CA 1
ATOM 783 C C . ILE A 1 94 ? 13.236 6.108 -16.547 1.00 73.38 94 ILE A C 1
ATOM 785 O O . ILE A 1 94 ? 13.592 6.117 -17.721 1.00 73.38 94 ILE A O 1
ATOM 789 N N . TYR A 1 95 ? 13.959 6.670 -15.576 1.00 69.81 95 TYR A N 1
ATOM 790 C CA . TYR A 1 95 ? 15.252 7.317 -15.807 1.00 69.81 95 TYR A CA 1
ATOM 791 C C . TYR A 1 95 ? 16.273 6.345 -16.409 1.00 69.81 95 TYR A C 1
ATOM 793 O O . TYR A 1 95 ? 16.964 6.678 -17.365 1.00 69.81 95 TYR A O 1
ATOM 801 N N . PHE A 1 96 ? 16.335 5.117 -15.895 1.00 67.19 96 PHE A N 1
ATOM 802 C CA . PHE A 1 96 ? 17.225 4.090 -16.428 1.00 67.19 96 PHE A CA 1
ATOM 803 C C . PHE A 1 96 ? 16.863 3.709 -17.870 1.00 67.19 96 PHE A C 1
ATOM 805 O O . PHE A 1 96 ? 17.741 3.559 -18.715 1.00 67.19 96 PHE A O 1
ATOM 812 N N . ILE A 1 97 ? 15.567 3.606 -18.175 1.00 65.75 97 ILE A N 1
ATOM 813 C CA . ILE A 1 97 ? 15.074 3.384 -19.540 1.00 65.75 97 ILE A CA 1
ATOM 814 C C . ILE A 1 97 ? 15.482 4.543 -20.469 1.00 65.75 97 ILE A C 1
ATOM 816 O O . ILE A 1 97 ? 15.877 4.293 -21.609 1.00 65.75 97 ILE A O 1
ATOM 820 N N . ASP A 1 98 ? 15.431 5.787 -19.990 1.00 67.44 98 ASP A N 1
ATOM 821 C CA . ASP A 1 98 ? 15.852 6.969 -20.753 1.00 67.44 98 ASP A CA 1
ATOM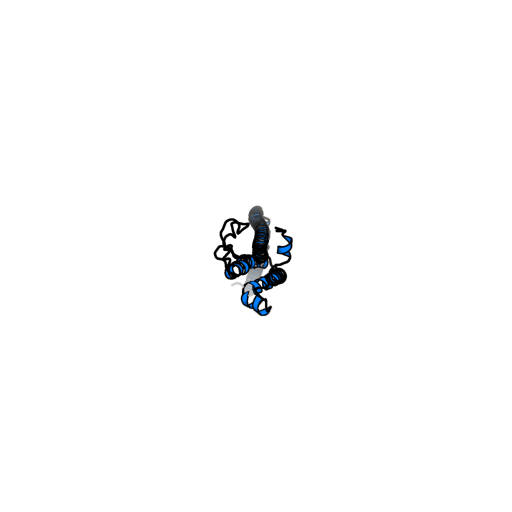 822 C C . ASP A 1 98 ? 17.367 6.982 -21.003 1.00 67.44 98 ASP A C 1
ATOM 824 O O . ASP A 1 98 ? 17.798 7.151 -22.143 1.00 67.44 98 ASP A O 1
ATOM 828 N N . GLU A 1 99 ? 18.176 6.671 -19.988 1.00 65.94 99 GLU A N 1
ATOM 829 C CA . GLU A 1 99 ? 19.633 6.559 -20.120 1.00 65.94 99 GLU A CA 1
ATOM 830 C C . GLU A 1 99 ? 20.044 5.499 -21.163 1.00 65.94 99 GLU A C 1
ATOM 832 O O . GLU A 1 99 ? 20.999 5.683 -21.923 1.00 65.94 99 GLU A O 1
ATOM 837 N N . LEU A 1 100 ? 19.307 4.387 -21.237 1.00 62.19 100 LEU A N 1
ATOM 838 C CA . LEU A 1 100 ? 19.515 3.350 -22.252 1.00 62.19 100 LEU A CA 1
ATOM 839 C C . LEU A 1 100 ? 19.102 3.802 -23.655 1.00 62.19 100 LEU A C 1
ATOM 841 O O . LEU A 1 100 ? 19.719 3.387 -24.638 1.00 62.19 100 LEU A O 1
ATOM 845 N N . SER A 1 101 ? 18.065 4.637 -23.756 1.00 62.81 101 SER A N 1
ATOM 846 C CA . SER A 1 101 ? 17.635 5.222 -25.025 1.00 62.81 101 SER A CA 1
ATOM 847 C C . SER A 1 101 ? 18.693 6.179 -25.580 1.00 62.81 101 SER A C 1
ATOM 849 O O . SER A 1 101 ? 19.006 6.109 -26.769 1.00 62.81 101 SER A O 1
ATOM 851 N N . ASP A 1 102 ? 19.283 7.017 -24.725 1.00 61.41 102 ASP A N 1
ATOM 852 C CA . ASP A 1 102 ? 20.284 8.016 -25.118 1.00 61.41 102 ASP A CA 1
ATOM 853 C C . ASP A 1 102 ? 21.619 7.370 -25.520 1.00 61.41 102 ASP A C 1
ATOM 855 O O . ASP A 1 102 ? 22.203 7.717 -26.549 1.00 61.41 102 ASP A O 1
ATOM 859 N N . LYS A 1 103 ? 22.059 6.333 -24.794 1.00 58.38 103 LYS A N 1
ATOM 860 C CA . LYS A 1 103 ? 23.274 5.558 -25.122 1.00 58.38 103 LYS A CA 1
ATOM 861 C C . LYS A 1 103 ? 23.198 4.810 -26.457 1.00 58.38 103 LYS A C 1
ATOM 863 O O . LYS A 1 103 ? 24.232 4.441 -27.006 1.00 58.38 103 LYS A O 1
ATOM 868 N N . LYS A 1 104 ? 21.998 4.583 -27.000 1.00 52.84 104 LYS A N 1
ATOM 869 C CA . LYS A 1 104 ? 21.799 3.971 -28.325 1.00 52.84 104 LYS A CA 1
ATOM 870 C C . LYS A 1 104 ? 22.054 4.966 -29.474 1.00 52.84 104 LYS A C 1
ATOM 872 O O . LYS A 1 104 ? 22.202 4.529 -30.614 1.00 52.84 104 LYS A O 1
ATOM 877 N N . GLY A 1 105 ? 22.097 6.274 -29.187 1.00 48.25 105 GLY A N 1
ATOM 878 C CA . GLY A 1 105 ? 22.260 7.358 -30.165 1.00 48.25 105 GLY A CA 1
ATOM 879 C C . GLY A 1 105 ? 23.705 7.782 -30.466 1.00 48.25 105 GLY A C 1
ATOM 880 O O . GLY A 1 105 ? 23.949 8.338 -31.535 1.00 48.25 105 GLY A O 1
ATOM 881 N N . GLU A 1 106 ? 24.672 7.492 -29.588 1.00 48.91 106 GLU A N 1
ATOM 882 C CA . GLU A 1 106 ? 26.099 7.798 -29.791 1.00 48.91 106 GLU A CA 1
ATOM 883 C C . GLU A 1 106 ? 26.919 6.509 -29.997 1.00 48.91 106 GLU A C 1
ATOM 885 O O . GLU A 1 106 ? 26.789 5.531 -29.267 1.00 48.91 106 GLU A O 1
ATOM 890 N N . ASN A 1 107 ? 27.754 6.480 -31.035 1.00 42.06 107 ASN A N 1
ATOM 891 C CA . ASN A 1 107 ? 28.492 5.300 -31.493 1.00 42.06 107 ASN A CA 1
ATOM 892 C C . ASN A 1 107 ? 29.316 4.572 -30.401 1.00 42.06 107 ASN A C 1
ATOM 894 O O . ASN A 1 107 ? 30.190 5.160 -29.780 1.00 42.06 107 ASN A O 1
ATOM 898 N N . SER A 1 108 ? 29.114 3.249 -30.317 1.00 51.81 108 SER A N 1
ATOM 899 C CA . SER A 1 108 ? 30.100 2.165 -30.126 1.00 51.81 108 SER A CA 1
ATOM 900 C C . SER A 1 108 ? 31.258 2.327 -29.111 1.00 51.81 108 SER A C 1
ATOM 902 O O . SER A 1 108 ? 32.155 3.140 -29.298 1.00 51.81 108 SER A O 1
ATOM 904 N N . GLN A 1 109 ? 31.358 1.341 -28.202 1.00 42.03 109 GLN A N 1
ATOM 905 C CA . GLN A 1 109 ? 32.563 0.917 -27.448 1.00 42.03 109 GLN A CA 1
ATOM 906 C C . GLN A 1 109 ? 32.845 1.520 -26.062 1.00 42.03 109 GLN A C 1
ATOM 908 O O . GLN A 1 109 ? 34.006 1.632 -25.672 1.00 42.03 109 GL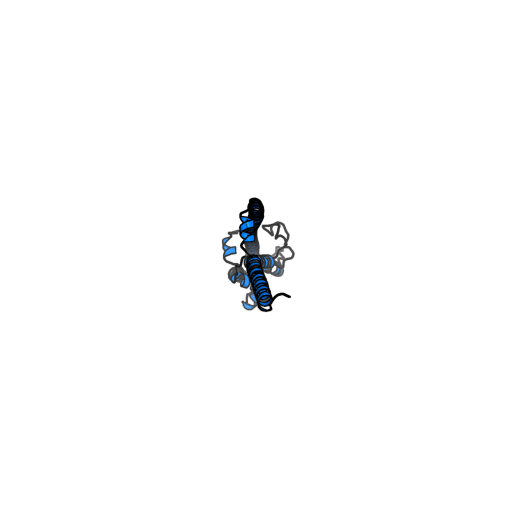N A O 1
ATOM 913 N N . ILE A 1 110 ? 31.828 1.764 -25.233 1.00 37.03 110 ILE A N 1
ATOM 914 C CA . ILE A 1 110 ? 32.053 1.798 -23.779 1.00 37.03 110 ILE A CA 1
ATOM 915 C C . ILE A 1 110 ? 31.100 0.818 -23.109 1.00 37.03 110 ILE A C 1
ATOM 917 O O . ILE A 1 110 ? 29.883 0.944 -23.184 1.00 37.03 110 ILE A O 1
ATOM 921 N N . LEU A 1 111 ? 31.712 -0.199 -22.504 1.00 39.19 111 LEU A N 1
ATOM 922 C CA . LEU A 1 111 ? 31.128 -1.212 -21.638 1.00 39.19 111 LEU A CA 1
ATOM 923 C C . LEU A 1 111 ? 30.086 -0.615 -20.688 1.00 39.19 111 LEU A C 1
ATOM 925 O O . LEU A 1 111 ? 30.408 -0.151 -19.599 1.00 39.19 111 LEU A O 1
ATOM 929 N N . VAL A 1 112 ? 28.822 -0.718 -21.068 1.00 39.62 112 VAL A N 1
ATOM 930 C CA . VAL A 1 112 ? 27.760 -0.952 -20.105 1.00 39.62 112 VAL A CA 1
ATOM 931 C C . VAL A 1 112 ? 27.081 -2.214 -20.594 1.00 39.62 112 VAL A C 1
ATOM 933 O O . VAL A 1 112 ? 26.131 -2.185 -21.367 1.00 39.62 112 VAL A O 1
ATOM 936 N N . THR A 1 113 ? 27.617 -3.352 -20.164 1.00 38.22 113 THR A N 1
ATOM 937 C CA . THR A 1 113 ? 26.849 -4.587 -20.003 1.00 38.22 113 THR A CA 1
ATOM 938 C C . THR A 1 113 ? 25.778 -4.342 -18.935 1.00 38.22 113 THR A C 1
ATOM 940 O O . THR A 1 113 ? 25.819 -4.947 -17.875 1.00 38.22 113 THR A O 1
ATOM 943 N N . ALA A 1 114 ? 24.884 -3.380 -19.167 1.00 44.44 114 ALA A N 1
ATOM 944 C CA . ALA A 1 114 ? 23.543 -3.450 -18.636 1.00 44.44 114 ALA A CA 1
ATOM 945 C C . ALA A 1 114 ? 22.861 -4.396 -19.614 1.00 44.44 114 ALA A C 1
ATOM 947 O O . ALA A 1 114 ? 22.492 -4.000 -20.723 1.00 44.44 114 ALA A O 1
ATOM 948 N N . SER A 1 115 ? 22.856 -5.682 -19.272 1.00 47.28 115 SER A N 1
ATOM 949 C CA . SER A 1 115 ? 22.108 -6.662 -20.041 1.00 47.28 115 SER A CA 1
ATOM 950 C C . SER A 1 115 ? 20.665 -6.166 -20.130 1.00 47.28 115 SER A C 1
ATOM 952 O O . SER A 1 115 ? 20.153 -5.538 -19.204 1.00 47.28 115 SER A O 1
ATOM 954 N N . ILE A 1 116 ? 19.966 -6.467 -21.220 1.00 48.22 116 ILE A N 1
ATOM 955 C CA . ILE A 1 116 ? 18.502 -6.321 -21.270 1.00 48.22 116 ILE A CA 1
ATOM 956 C C . ILE A 1 116 ? 17.864 -7.065 -20.077 1.00 48.22 116 ILE A C 1
ATOM 958 O O . ILE A 1 116 ? 16.813 -6.656 -19.588 1.00 48.22 116 ILE A O 1
ATOM 962 N N . ASP A 1 117 ? 18.553 -8.082 -19.546 1.00 49.03 117 ASP A N 1
ATOM 963 C CA . ASP A 1 117 ? 18.220 -8.750 -18.289 1.00 49.03 117 ASP A CA 1
ATOM 964 C C . ASP A 1 117 ? 18.333 -7.855 -17.049 1.00 49.03 117 ASP A C 1
ATOM 966 O O . ASP A 1 117 ? 17.526 -8.028 -16.153 1.00 49.03 117 ASP A O 1
ATOM 970 N N . ASP A 1 118 ? 19.224 -6.863 -16.992 1.00 51.41 118 ASP A N 1
ATOM 971 C CA . ASP A 1 118 ? 19.299 -5.904 -15.877 1.00 51.41 118 ASP A CA 1
ATOM 972 C C . ASP A 1 118 ? 18.136 -4.904 -15.945 1.00 51.41 118 ASP A C 1
ATOM 974 O O . ASP A 1 118 ? 17.526 -4.569 -14.935 1.00 51.41 118 ASP A O 1
ATOM 978 N N . VAL A 1 119 ? 17.753 -4.476 -17.155 1.00 49.09 119 VAL A N 1
ATOM 979 C CA . VAL A 1 119 ? 16.538 -3.666 -17.386 1.00 49.09 119 VAL A CA 1
ATOM 980 C C . VAL A 1 119 ? 15.296 -4.452 -17.008 1.00 49.09 119 VAL A C 1
ATOM 982 O O . VAL A 1 119 ? 14.383 -3.906 -16.400 1.00 49.09 119 VAL A O 1
ATOM 985 N N . ARG A 1 120 ? 15.271 -5.743 -17.343 1.00 50.84 120 ARG A N 1
ATOM 986 C CA . ARG A 1 120 ? 14.228 -6.677 -16.942 1.00 50.84 120 ARG A CA 1
ATOM 987 C C . ARG A 1 120 ? 14.241 -6.855 -15.424 1.00 50.84 120 ARG A C 1
ATOM 989 O O . ARG A 1 120 ? 13.219 -6.650 -14.798 1.00 50.84 120 ARG A O 1
ATOM 996 N N . GLU A 1 121 ? 15.361 -7.148 -14.785 1.00 54.81 121 GLU A N 1
ATOM 997 C CA . GLU A 1 121 ? 15.425 -7.317 -13.332 1.00 54.81 121 GLU A CA 1
ATOM 998 C C . GLU A 1 121 ? 15.019 -6.038 -12.582 1.00 54.81 121 GLU A C 1
ATOM 1000 O O . GLU A 1 121 ? 14.276 -6.111 -11.606 1.00 54.81 121 GLU A O 1
ATOM 1005 N N . ILE A 1 122 ? 15.389 -4.858 -13.077 1.00 51.00 122 ILE A N 1
ATOM 1006 C CA . ILE A 1 122 ? 15.032 -3.569 -12.473 1.00 51.00 122 ILE A CA 1
ATOM 1007 C C . ILE A 1 122 ? 13.566 -3.191 -12.753 1.00 51.00 122 ILE A C 1
ATOM 1009 O O . ILE A 1 122 ? 12.839 -2.841 -11.823 1.00 51.00 122 ILE A O 1
ATOM 1013 N N . ALA A 1 123 ? 13.090 -3.296 -13.999 1.00 43.97 123 ALA A N 1
ATOM 1014 C CA . ALA A 1 123 ? 11.707 -2.973 -14.377 1.00 43.97 123 ALA A CA 1
ATOM 1015 C C . ALA A 1 123 ? 10.687 -3.984 -13.828 1.00 43.97 123 ALA A C 1
ATOM 1017 O O . ALA A 1 123 ? 9.557 -3.613 -13.517 1.00 43.97 123 ALA A O 1
ATOM 1018 N N . LEU A 1 124 ? 11.089 -5.248 -13.670 1.00 50.84 124 LEU A N 1
ATOM 1019 C CA . LEU A 1 124 ? 10.296 -6.296 -13.027 1.00 50.84 124 LEU A CA 1
ATOM 1020 C C . LEU A 1 124 ? 10.440 -6.282 -11.491 1.00 50.84 124 LEU A C 1
ATOM 1022 O O . LEU A 1 124 ? 9.766 -7.051 -10.807 1.00 50.84 124 LEU A O 1
ATOM 1026 N N . GLY A 1 125 ? 11.316 -5.437 -10.928 1.00 48.78 125 GLY A N 1
ATOM 1027 C CA . GLY A 1 125 ? 11.599 -5.397 -9.490 1.00 48.78 125 GLY A CA 1
ATOM 1028 C C . GLY A 1 125 ? 12.175 -6.706 -8.928 1.00 48.78 125 GLY A C 1
ATOM 1029 O O . GLY A 1 125 ? 12.002 -6.984 -7.741 1.00 48.78 125 GLY A O 1
ATOM 1030 N N . LEU A 1 126 ? 12.808 -7.515 -9.781 1.00 50.06 126 LEU A N 1
ATOM 1031 C CA . LEU A 1 126 ? 13.463 -8.790 -9.472 1.00 50.06 126 LEU A CA 1
ATOM 1032 C C . LEU A 1 126 ? 14.952 -8.634 -9.129 1.00 50.06 126 LEU A C 1
ATOM 1034 O O . LEU A 1 126 ? 15.574 -9.609 -8.705 1.00 50.06 126 LEU A O 1
ATOM 1038 N N . ASP A 1 127 ? 15.517 -7.436 -9.298 1.00 46.94 127 ASP A N 1
ATOM 1039 C CA . ASP A 1 127 ? 16.925 -7.181 -9.013 1.00 46.94 127 ASP A CA 1
ATOM 1040 C C . ASP A 1 127 ? 17.228 -7.373 -7.514 1.00 46.94 127 ASP A C 1
ATOM 1042 O O . ASP A 1 127 ? 16.708 -6.680 -6.633 1.00 46.94 127 ASP A O 1
ATOM 1046 N N . LYS A 1 128 ? 18.124 -8.325 -7.235 1.00 47.16 128 LYS A N 1
ATOM 1047 C CA . LYS A 1 128 ? 18.666 -8.631 -5.901 1.00 47.16 128 LYS A CA 1
ATOM 1048 C C . LYS A 1 128 ? 19.556 -7.515 -5.345 1.00 47.16 128 LYS A C 1
ATOM 1050 O O . LYS A 1 128 ? 20.029 -7.632 -4.215 1.00 47.16 128 LYS A O 1
ATOM 1055 N N . SER A 1 129 ? 19.818 -6.459 -6.115 1.00 45.47 129 SER A N 1
ATOM 1056 C CA . SER A 1 129 ? 20.592 -5.300 -5.677 1.00 45.47 129 SER A CA 1
ATOM 1057 C C . SER A 1 129 ? 19.827 -4.350 -4.748 1.00 45.47 129 SER A C 1
ATOM 1059 O O . SER A 1 129 ? 20.464 -3.442 -4.210 1.00 45.47 129 SER A O 1
ATOM 1061 N N . SER A 1 130 ? 18.523 -4.592 -4.503 1.00 51.31 130 SER A N 1
ATOM 1062 C CA . SER A 1 130 ? 17.672 -3.839 -3.569 1.00 51.31 130 SER A CA 1
ATOM 1063 C C . SER A 1 130 ? 18.355 -3.701 -2.207 1.00 51.31 130 SER A C 1
ATOM 1065 O O . SER A 1 130 ? 18.335 -4.624 -1.392 1.00 51.31 130 SER A O 1
ATOM 1067 N N . GLY A 1 131 ? 19.041 -2.580 -1.992 1.00 50.19 131 GLY A N 1
ATOM 1068 C CA . GLY A 1 131 ? 19.836 -2.410 -0.787 1.00 50.19 131 GLY A CA 1
ATOM 1069 C C . GLY A 1 131 ? 20.977 -1.408 -0.860 1.00 50.19 131 GLY A C 1
ATOM 1070 O O . GLY A 1 131 ? 21.548 -1.098 0.188 1.00 50.19 131 GLY A O 1
ATOM 1071 N N . LYS A 1 132 ? 21.349 -0.873 -2.029 1.00 58.28 132 LYS A N 1
ATOM 1072 C CA . LYS A 1 132 ? 22.415 0.136 -2.094 1.00 58.28 132 LYS A CA 1
ATOM 1073 C C . LYS A 1 132 ? 21.873 1.502 -1.665 1.00 58.28 132 LYS A C 1
ATOM 1075 O O . LYS A 1 132 ? 20.702 1.833 -1.857 1.00 58.28 132 LYS A O 1
ATOM 1080 N N . LYS A 1 133 ? 22.732 2.319 -1.042 1.00 56.41 133 LYS A N 1
ATOM 1081 C CA . LYS A 1 133 ? 22.390 3.710 -0.700 1.00 56.41 133 LYS A CA 1
ATOM 1082 C C . LYS A 1 133 ? 22.029 4.454 -1.989 1.00 56.41 133 LYS A C 1
ATOM 1084 O O . LYS A 1 133 ? 22.856 4.512 -2.892 1.00 56.41 133 LYS A O 1
ATOM 1089 N N . GLY A 1 134 ? 20.818 5.009 -2.048 1.00 62.88 134 GLY A N 1
ATOM 1090 C CA . GLY A 1 134 ? 20.257 5.632 -3.253 1.00 62.88 134 GLY A CA 1
ATOM 1091 C C . GLY A 1 134 ? 19.199 4.787 -3.972 1.00 62.88 134 GLY A C 1
ATOM 1092 O O . GLY A 1 134 ? 18.649 5.245 -4.963 1.00 62.88 134 GLY A O 1
ATOM 1093 N N . ASP A 1 135 ? 18.881 3.583 -3.479 1.00 64.62 135 ASP A N 1
ATOM 1094 C CA . ASP A 1 135 ? 17.815 2.742 -4.047 1.00 64.62 135 ASP A CA 1
ATOM 1095 C C . ASP A 1 135 ? 16.457 2.900 -3.350 1.00 64.62 135 ASP A C 1
ATOM 1097 O O . ASP A 1 135 ? 15.462 2.301 -3.773 1.00 64.62 135 ASP A O 1
ATOM 1101 N N . TYR A 1 136 ? 16.421 3.681 -2.273 1.00 72.06 136 TYR A N 1
ATOM 1102 C CA . TYR A 1 136 ? 15.265 3.853 -1.407 1.00 72.06 136 TYR A CA 1
ATOM 1103 C C . TYR A 1 136 ? 15.223 5.262 -0.810 1.00 72.06 136 TYR A C 1
ATOM 1105 O O . TYR A 1 136 ? 16.274 5.866 -0.576 1.00 72.06 136 TYR A O 1
ATOM 1113 N N . LEU A 1 137 ? 14.022 5.771 -0.529 1.00 79.25 137 LEU A N 1
ATOM 1114 C CA . LEU A 1 137 ? 13.830 7.007 0.238 1.00 79.25 137 LEU A CA 1
ATOM 1115 C C . LEU A 1 137 ? 13.785 6.711 1.734 1.00 79.25 137 LEU A C 1
ATOM 1117 O O . LEU A 1 137 ? 14.379 7.430 2.536 1.00 79.25 137 LEU A O 1
ATOM 1121 N N . ASN A 1 138 ? 13.099 5.630 2.107 1.00 78.38 138 ASN A N 1
ATOM 1122 C CA . ASN A 1 138 ? 12.935 5.215 3.495 1.00 78.38 138 ASN A CA 1
ATOM 1123 C C . ASN A 1 138 ? 13.713 3.927 3.780 1.00 78.38 138 ASN A C 1
ATOM 1125 O O . ASN A 1 138 ? 13.543 2.921 3.092 1.00 78.38 138 ASN A O 1
ATOM 1129 N N . GLY A 1 139 ? 14.545 3.943 4.830 1.00 78.75 139 GLY A N 1
ATOM 1130 C CA . GLY A 1 139 ? 15.363 2.786 5.227 1.00 78.75 139 GLY A CA 1
ATOM 1131 C C . GLY A 1 139 ? 14.547 1.527 5.536 1.00 78.75 139 GLY A C 1
ATOM 1132 O O . GLY A 1 139 ? 15.015 0.420 5.289 1.00 78.75 139 GLY A O 1
ATOM 1133 N N . ASP A 1 140 ? 13.298 1.698 5.973 1.00 81.62 140 ASP A N 1
ATOM 1134 C CA . ASP A 1 140 ? 12.354 0.607 6.245 1.00 81.62 140 ASP A CA 1
ATOM 1135 C C . ASP A 1 140 ? 12.068 -0.259 4.998 1.00 81.62 140 ASP A C 1
ATOM 1137 O O . ASP A 1 140 ? 11.732 -1.438 5.118 1.00 81.62 140 ASP A O 1
ATOM 1141 N N . PHE A 1 141 ? 12.242 0.307 3.797 1.00 82.81 141 PHE A N 1
ATOM 1142 C CA . PHE A 1 141 ? 11.925 -0.317 2.508 1.00 82.81 141 PHE A CA 1
ATOM 1143 C C . PHE A 1 141 ? 13.157 -0.645 1.660 1.00 82.81 141 PHE A C 1
ATOM 1145 O O . PHE A 1 141 ? 13.039 -0.965 0.477 1.00 82.81 141 PHE A O 1
ATOM 1152 N N . GLN A 1 142 ? 14.349 -0.599 2.256 1.00 77.38 142 GLN A N 1
ATOM 1153 C CA . GLN A 1 142 ? 15.622 -0.805 1.563 1.00 77.38 142 GLN A CA 1
ATOM 1154 C C . GLN A 1 142 ? 15.665 -2.106 0.736 1.00 77.38 142 GLN A C 1
ATOM 1156 O O . GLN A 1 142 ? 16.162 -2.104 -0.387 1.00 77.38 142 GLN A O 1
ATOM 1161 N N . ASN A 1 143 ? 15.096 -3.191 1.267 1.00 75.06 143 ASN A N 1
ATOM 1162 C CA . ASN A 1 143 ? 15.107 -4.520 0.641 1.00 75.06 143 ASN A CA 1
ATOM 1163 C C . ASN A 1 143 ? 13.759 -4.898 0.005 1.00 75.06 143 ASN A C 1
ATOM 1165 O O . ASN A 1 143 ? 13.484 -6.075 -0.222 1.00 75.06 143 ASN A O 1
ATOM 1169 N N . TRP A 1 144 ? 12.866 -3.927 -0.183 1.00 77.81 144 TRP A N 1
ATOM 1170 C CA . TRP A 1 144 ? 11.524 -4.191 -0.682 1.00 77.81 144 TRP A CA 1
ATOM 1171 C C . TRP A 1 144 ? 11.468 -3.968 -2.189 1.00 77.81 144 TRP A C 1
ATOM 1173 O O . TRP A 1 144 ? 11.837 -2.903 -2.692 1.00 77.81 144 TRP A O 1
ATOM 1183 N N . SER A 1 145 ? 10.969 -4.977 -2.904 1.00 76.62 145 SER A N 1
ATOM 1184 C CA . SER A 1 145 ? 10.673 -4.854 -4.328 1.00 76.62 145 SER A CA 1
ATOM 1185 C C . SER A 1 145 ? 9.464 -3.948 -4.561 1.00 76.62 145 SER A C 1
ATOM 1187 O O . SER A 1 145 ? 8.628 -3.743 -3.677 1.00 76.62 145 SER A O 1
ATOM 1189 N N . LEU A 1 146 ? 9.340 -3.434 -5.784 1.00 78.19 146 LEU A N 1
ATOM 1190 C CA . LEU A 1 146 ? 8.208 -2.601 -6.187 1.00 78.19 146 LEU A CA 1
ATOM 1191 C C . LEU A 1 146 ? 6.866 -3.328 -5.990 1.00 78.19 146 LEU A C 1
ATOM 1193 O O . LEU A 1 146 ? 5.926 -2.764 -5.433 1.00 78.19 146 LEU A O 1
ATOM 1197 N N . LEU A 1 147 ? 6.813 -4.615 -6.352 1.00 82.31 147 LEU A N 1
ATOM 1198 C CA . LEU A 1 147 ? 5.646 -5.464 -6.123 1.00 82.31 147 LEU A CA 1
ATOM 1199 C C . LEU A 1 147 ? 5.346 -5.633 -4.626 1.00 82.31 147 LEU A C 1
ATOM 1201 O O . LEU A 1 147 ? 4.188 -5.537 -4.225 1.00 82.31 147 LEU A O 1
ATOM 1205 N N . ALA A 1 148 ? 6.368 -5.845 -3.788 1.00 84.31 148 ALA A N 1
ATOM 1206 C CA . ALA A 1 148 ? 6.180 -5.971 -2.342 1.00 84.31 148 ALA A CA 1
ATOM 1207 C C . ALA A 1 148 ? 5.589 -4.690 -1.733 1.00 84.31 148 ALA A C 1
ATOM 1209 O O . ALA A 1 148 ? 4.666 -4.765 -0.922 1.00 84.31 148 ALA A O 1
ATOM 1210 N N . LEU A 1 149 ? 6.060 -3.519 -2.174 1.00 86.50 149 LEU A N 1
ATOM 1211 C CA . LEU A 1 149 ? 5.523 -2.226 -1.748 1.00 86.50 149 LEU A CA 1
ATOM 1212 C C . LEU A 1 149 ? 4.063 -2.043 -2.167 1.00 86.50 149 LEU A C 1
ATOM 1214 O O . LEU A 1 149 ? 3.244 -1.639 -1.346 1.00 86.50 149 LEU A O 1
ATOM 1218 N N . MET A 1 150 ? 3.708 -2.390 -3.407 1.00 87.19 150 MET A N 1
ATOM 1219 C CA . MET A 1 150 ? 2.322 -2.315 -3.887 1.00 87.19 150 MET A CA 1
ATOM 1220 C C . MET A 1 150 ? 1.391 -3.273 -3.137 1.00 87.19 150 MET A C 1
ATOM 1222 O O . MET A 1 150 ? 0.273 -2.905 -2.773 1.00 87.19 150 MET A O 1
ATOM 1226 N N . VAL A 1 151 ? 1.840 -4.503 -2.879 1.00 89.56 151 VAL A N 1
ATOM 1227 C CA . VAL A 1 151 ? 1.070 -5.495 -2.116 1.00 89.56 151 VAL A CA 1
ATOM 1228 C C . VAL A 1 151 ? 0.866 -5.028 -0.676 1.00 89.56 151 VAL A C 1
ATOM 1230 O O . VAL A 1 151 ? -0.230 -5.187 -0.130 1.00 89.56 151 VAL A O 1
ATOM 1233 N N . GLU A 1 152 ? 1.880 -4.416 -0.069 1.00 89.88 152 GLU A N 1
ATOM 1234 C CA . GLU A 1 152 ? 1.753 -3.831 1.261 1.00 89.88 152 GLU A CA 1
ATOM 1235 C C . GLU A 1 152 ? 0.819 -2.623 1.267 1.00 89.88 152 GLU A C 1
ATOM 1237 O O . GLU A 1 152 ? -0.052 -2.541 2.132 1.00 89.88 152 GLU A O 1
ATOM 1242 N N . LEU A 1 153 ? 0.924 -1.731 0.280 1.00 90.81 153 LEU A N 1
ATOM 1243 C CA . LEU A 1 153 ? 0.006 -0.607 0.107 1.00 90.81 153 LEU A CA 1
ATOM 1244 C C . LEU A 1 153 ? -1.437 -1.107 0.025 1.00 90.81 153 LEU A C 1
ATOM 1246 O O . LEU A 1 153 ? -2.297 -0.652 0.781 1.00 90.81 153 LEU A O 1
ATOM 1250 N N . ARG A 1 154 ? -1.693 -2.127 -0.801 1.00 92.50 154 ARG A N 1
ATOM 1251 C CA . ARG A 1 154 ? -3.005 -2.776 -0.892 1.00 92.50 154 ARG A CA 1
ATOM 1252 C C . ARG A 1 154 ? -3.464 -3.323 0.457 1.00 92.50 154 ARG A C 1
ATOM 1254 O O . ARG A 1 154 ? -4.605 -3.097 0.857 1.00 92.50 154 ARG A O 1
ATOM 1261 N N . ARG A 1 155 ? -2.584 -4.018 1.186 1.00 91.06 155 ARG A N 1
ATOM 1262 C CA . ARG A 1 155 ? -2.883 -4.552 2.525 1.00 91.06 155 ARG A CA 1
ATOM 1263 C C . ARG A 1 155 ? -3.279 -3.437 3.492 1.00 91.06 155 ARG A C 1
ATOM 1265 O O . ARG A 1 155 ? -4.206 -3.611 4.288 1.00 91.06 155 ARG A O 1
ATOM 1272 N N . GLN A 1 156 ? -2.592 -2.298 3.438 1.00 90.50 156 GLN A N 1
ATOM 1273 C CA . GLN A 1 156 ? -2.917 -1.143 4.265 1.00 90.50 156 GLN A CA 1
ATOM 1274 C C . GLN A 1 156 ? -4.254 -0.522 3.846 1.00 90.50 156 GLN A C 1
ATOM 1276 O O . GLN A 1 156 ? -5.093 -0.311 4.718 1.00 90.50 156 GLN A O 1
ATOM 1281 N N . LEU A 1 157 ? -4.532 -0.346 2.554 1.00 89.62 157 LEU A N 1
ATOM 1282 C CA . LEU A 1 157 ? -5.818 0.173 2.068 1.00 89.62 157 LEU A CA 1
ATOM 1283 C C . LEU A 1 157 ? -7.005 -0.723 2.457 1.00 89.62 157 LEU A C 1
ATOM 1285 O O . LEU A 1 157 ? -7.996 -0.229 2.998 1.00 89.62 157 LEU A O 1
ATOM 1289 N N . TRP A 1 158 ? -6.881 -2.045 2.310 1.00 90.12 158 TRP A N 1
ATOM 1290 C CA . TRP A 1 158 ? -7.936 -2.998 2.679 1.00 90.12 158 TRP A CA 1
ATOM 1291 C C . TRP A 1 158 ? -8.292 -2.954 4.158 1.00 90.12 158 TRP A C 1
ATOM 1293 O O . TRP A 1 158 ? -9.468 -2.937 4.518 1.00 90.12 158 TRP A O 1
ATOM 1303 N N . LYS A 1 159 ? -7.284 -2.877 5.028 1.00 86.88 159 LYS A N 1
ATOM 1304 C CA . LYS A 1 159 ? -7.504 -2.715 6.468 1.00 86.88 159 LYS A CA 1
ATOM 1305 C C . LYS A 1 159 ? -8.207 -1.379 6.806 1.00 86.88 159 LYS A C 1
ATOM 1307 O O . LYS A 1 159 ? -8.789 -1.267 7.878 1.00 86.88 159 LYS A O 1
ATOM 1312 N N . SER A 1 160 ? -8.170 -0.378 5.913 1.00 83.31 160 SER A N 1
ATOM 1313 C CA . SER A 1 160 ? -8.887 0.904 6.054 1.00 83.31 160 SER A CA 1
ATOM 1314 C C . SER A 1 160 ? -10.293 0.850 5.449 1.00 83.31 160 SER A C 1
ATOM 1316 O O . SER A 1 160 ? -11.007 1.847 5.482 1.00 83.31 160 SER A O 1
ATOM 1318 N N . GLY A 1 161 ? -10.686 -0.286 4.866 1.00 85.50 161 GLY A N 1
ATOM 1319 C CA . GLY A 1 161 ? -11.936 -0.434 4.123 1.00 85.50 161 GLY A CA 1
ATOM 1320 C C . GLY A 1 161 ? -11.910 0.178 2.719 1.00 85.50 161 GLY A C 1
ATOM 1321 O O . GLY A 1 161 ? -12.956 0.252 2.080 1.00 85.50 161 GLY A O 1
ATOM 1322 N N . ILE A 1 162 ? -10.743 0.602 2.222 1.00 88.38 162 ILE A N 1
ATOM 1323 C CA . ILE A 1 162 ? -10.586 1.186 0.886 1.00 88.38 162 ILE A CA 1
ATOM 1324 C C . ILE A 1 162 ? -10.240 0.063 -0.094 1.00 88.38 162 ILE A C 1
ATOM 1326 O O . ILE A 1 162 ? -9.274 -0.675 0.106 1.00 88.38 162 ILE A O 1
ATOM 1330 N N . LYS A 1 163 ? -11.034 -0.068 -1.160 1.00 88.56 163 LYS A N 1
ATOM 1331 C CA . LYS A 1 163 ? -10.745 -0.958 -2.290 1.00 88.56 163 LYS A CA 1
ATOM 1332 C C . LYS A 1 163 ? -10.255 -0.121 -3.458 1.00 88.56 163 LYS A C 1
ATOM 1334 O O . LYS A 1 163 ? -10.953 0.793 -3.884 1.00 88.56 163 LYS A O 1
ATOM 1339 N N . ASP A 1 164 ? -9.078 -0.456 -3.956 1.00 87.19 164 ASP A N 1
ATOM 1340 C CA . ASP A 1 164 ? -8.426 0.241 -5.055 1.00 87.19 164 ASP A CA 1
ATOM 1341 C C . ASP A 1 164 ? -8.286 -0.724 -6.236 1.00 87.19 164 ASP A C 1
ATOM 1343 O O . ASP A 1 164 ? -7.377 -1.554 -6.280 1.00 87.19 164 ASP A O 1
ATOM 1347 N N . ALA A 1 165 ? -9.252 -0.650 -7.155 1.00 88.75 165 ALA A N 1
ATOM 1348 C CA . ALA A 1 165 ? -9.317 -1.540 -8.308 1.00 88.75 165 ALA A CA 1
ATOM 1349 C C . ALA A 1 165 ? -8.165 -1.300 -9.295 1.00 88.75 165 ALA A C 1
ATOM 1351 O O . ALA A 1 165 ? -7.725 -2.242 -9.951 1.00 88.75 165 ALA A O 1
ATOM 1352 N N . GLU A 1 166 ? -7.665 -0.066 -9.386 1.00 87.69 166 GLU A N 1
ATOM 1353 C CA . GLU A 1 166 ? -6.543 0.273 -10.262 1.00 87.69 166 GLU A CA 1
ATOM 1354 C C . GLU A 1 166 ? -5.248 -0.342 -9.723 1.00 87.69 166 GLU A C 1
ATOM 1356 O O . GLU A 1 166 ? -4.509 -0.985 -10.466 1.00 87.69 166 GLU A O 1
ATOM 1361 N N . LEU A 1 167 ? -5.012 -0.248 -8.408 1.00 88.38 167 LEU A N 1
ATOM 1362 C CA . LEU A 1 167 ? -3.882 -0.918 -7.761 1.00 88.38 167 LEU A CA 1
ATOM 1363 C C . LEU A 1 167 ? -3.937 -2.440 -7.934 1.00 88.38 167 LEU A C 1
ATOM 1365 O O . LEU A 1 167 ? -2.907 -3.061 -8.183 1.00 88.38 167 LEU A O 1
ATOM 1369 N N . ASP A 1 168 ? -5.118 -3.048 -7.826 1.00 88.88 168 ASP A N 1
ATOM 1370 C CA . ASP A 1 168 ? -5.281 -4.490 -8.038 1.00 88.88 168 ASP A CA 1
ATOM 1371 C C . ASP A 1 168 ? -4.944 -4.910 -9.479 1.00 88.88 168 ASP A C 1
ATOM 1373 O O . ASP A 1 168 ? -4.287 -5.936 -9.689 1.00 88.88 168 ASP A O 1
ATOM 1377 N N . GLN A 1 169 ? -5.332 -4.104 -10.472 1.00 88.31 169 GLN A N 1
ATOM 1378 C CA . GLN A 1 169 ? -4.965 -4.333 -11.872 1.00 88.31 169 GLN A CA 1
ATOM 1379 C C . GLN A 1 169 ? -3.456 -4.202 -12.081 1.00 88.31 169 GLN A C 1
ATOM 1381 O O . GLN A 1 169 ? -2.843 -5.102 -12.653 1.00 88.31 169 GLN A O 1
ATOM 1386 N N . VAL A 1 170 ? -2.842 -3.140 -11.553 1.00 85.88 170 VAL A N 1
ATOM 1387 C CA . VAL A 1 170 ? -1.390 -2.929 -11.639 1.00 85.88 170 VAL A CA 1
ATOM 1388 C C . VAL A 1 170 ? -0.629 -4.074 -10.974 1.00 85.88 170 VAL A C 1
ATOM 1390 O O . VAL A 1 170 ? 0.300 -4.603 -11.572 1.00 85.88 170 VAL A O 1
ATOM 1393 N N . ILE A 1 171 ? -1.037 -4.523 -9.783 1.00 85.75 171 ILE A N 1
ATOM 1394 C CA . ILE A 1 171 ? -0.416 -5.676 -9.108 1.00 85.75 171 ILE A CA 1
ATOM 1395 C C . ILE A 1 171 ? -0.536 -6.935 -9.967 1.00 85.75 171 ILE A C 1
ATOM 1397 O O . ILE A 1 171 ? 0.417 -7.707 -10.054 1.00 85.75 171 ILE A O 1
ATOM 1401 N N . THR A 1 172 ? -1.681 -7.143 -10.619 1.00 86.44 172 THR A N 1
ATOM 1402 C CA . THR A 1 172 ? -1.886 -8.292 -11.510 1.00 86.44 172 THR A CA 1
ATOM 1403 C C . THR A 1 172 ? -0.937 -8.227 -12.706 1.00 86.44 172 THR A C 1
ATOM 1405 O O . THR A 1 172 ? -0.234 -9.200 -12.971 1.00 86.44 172 THR A O 1
ATOM 1408 N N . HIS A 1 173 ? -0.838 -7.069 -13.366 1.00 80.38 173 HIS A N 1
ATOM 1409 C CA . HIS A 1 173 ? 0.108 -6.858 -14.464 1.00 80.38 173 HIS A CA 1
ATOM 1410 C C . HIS A 1 173 ? 1.565 -7.023 -14.011 1.00 80.38 173 HIS A C 1
ATOM 1412 O O . HIS A 1 173 ? 2.350 -7.637 -14.721 1.00 80.38 173 HIS A O 1
ATOM 1418 N N . MET A 1 174 ? 1.915 -6.528 -12.819 1.00 74.44 174 MET A N 1
ATOM 1419 C CA . MET A 1 174 ? 3.258 -6.626 -12.237 1.00 74.44 174 MET A CA 1
ATOM 1420 C C . MET A 1 174 ? 3.635 -8.057 -11.825 1.00 74.44 174 MET A C 1
ATOM 1422 O O . MET A 1 174 ? 4.812 -8.407 -11.821 1.00 74.44 174 MET A O 1
ATOM 1426 N N . THR A 1 175 ? 2.651 -8.886 -11.467 1.00 79.44 175 THR A N 1
ATOM 1427 C CA . THR A 1 175 ? 2.878 -10.288 -11.079 1.00 79.44 175 THR A CA 1
ATOM 1428 C C . THR A 1 175 ? 3.224 -11.152 -12.292 1.00 79.44 175 THR A C 1
ATOM 1430 O O . THR A 1 175 ? 4.058 -12.047 -12.176 1.00 79.44 175 THR A O 1
ATOM 1433 N N . ASP A 1 176 ? 2.624 -10.867 -13.451 1.00 74.75 176 ASP A N 1
ATOM 1434 C CA . ASP A 1 176 ? 2.866 -11.589 -14.705 1.00 74.75 176 ASP A CA 1
ATOM 1435 C C . ASP A 1 176 ? 3.262 -10.635 -15.841 1.00 74.75 176 ASP A C 1
ATOM 1437 O O . ASP A 1 176 ? 2.608 -10.498 -16.878 1.00 74.75 176 ASP A O 1
ATOM 1441 N N . LEU A 1 177 ? 4.365 -9.925 -15.611 1.00 67.75 177 LEU A N 1
ATOM 1442 C CA . LEU A 1 177 ? 4.903 -8.965 -16.569 1.00 67.75 177 LEU A CA 1
ATOM 1443 C C . LEU A 1 177 ? 5.297 -9.583 -17.921 1.00 67.75 177 LEU A C 1
ATOM 1445 O O . LEU A 1 177 ? 5.047 -8.928 -18.935 1.00 67.75 177 LEU A O 1
ATOM 1449 N N . PRO A 1 178 ? 5.882 -10.800 -18.003 1.00 63.97 178 PRO A N 1
ATOM 1450 C CA . PRO A 1 178 ? 6.149 -11.436 -19.291 1.00 63.97 178 PRO A CA 1
ATOM 1451 C C . PRO A 1 178 ? 4.875 -11.585 -20.128 1.00 63.97 178 PRO A C 1
ATOM 1453 O O . PRO A 1 178 ? 4.837 -11.082 -21.250 1.00 63.97 178 PRO A O 1
ATOM 1456 N N . ALA A 1 179 ? 3.805 -12.152 -19.558 1.00 69.81 179 ALA A N 1
ATOM 1457 C CA . ALA A 1 179 ? 2.537 -12.297 -20.269 1.00 69.81 179 ALA A CA 1
ATOM 1458 C C . ALA A 1 179 ? 1.910 -10.939 -20.624 1.00 69.81 179 ALA A C 1
ATOM 1460 O O . ALA A 1 179 ? 1.321 -10.788 -21.696 1.00 69.81 179 ALA A O 1
ATOM 1461 N N . PHE A 1 180 ? 2.063 -9.929 -19.760 1.00 73.06 180 PHE A N 1
ATOM 1462 C CA . PHE A 1 180 ? 1.606 -8.568 -20.040 1.00 73.06 180 PHE A CA 1
ATOM 1463 C C . PHE A 1 180 ? 2.284 -7.973 -21.287 1.00 73.06 180 PHE A C 1
ATOM 1465 O O . PHE A 1 180 ? 1.595 -7.461 -22.172 1.00 73.06 180 PHE A O 1
ATOM 1472 N N . PHE A 1 181 ? 3.614 -8.053 -21.393 1.00 66.25 181 PHE A N 1
ATOM 1473 C CA . PHE A 1 181 ? 4.346 -7.500 -22.540 1.00 66.25 181 PHE A CA 1
ATOM 1474 C C . PHE A 1 181 ? 4.160 -8.324 -23.822 1.00 66.25 181 PHE A C 1
ATOM 1476 O O . PHE A 1 181 ? 4.032 -7.732 -24.902 1.00 66.25 181 PHE A O 1
ATOM 1483 N N . GLU A 1 182 ? 4.086 -9.654 -23.709 1.00 69.19 182 GLU A N 1
ATOM 1484 C CA . GLU A 1 182 ? 3.784 -10.569 -24.818 1.00 69.19 182 GLU A CA 1
ATOM 1485 C C . GLU A 1 182 ? 2.378 -10.319 -25.379 1.00 69.19 182 GLU A C 1
ATOM 1487 O O . GLU A 1 182 ? 2.209 -10.154 -26.586 1.00 69.19 182 GLU A O 1
ATOM 1492 N N . GLY A 1 183 ? 1.373 -10.172 -24.509 1.00 69.94 183 GLY A N 1
ATOM 1493 C CA . GLY A 1 183 ? -0.009 -9.878 -24.903 1.00 69.94 183 GLY A CA 1
ATOM 1494 C C . GLY A 1 183 ? -0.190 -8.527 -25.604 1.00 69.94 183 GLY A C 1
ATOM 1495 O O . GLY A 1 183 ? -1.202 -8.303 -26.270 1.00 69.94 183 GLY A O 1
ATOM 1496 N N . LYS A 1 184 ? 0.790 -7.623 -25.487 1.00 72.06 184 LYS A N 1
ATOM 1497 C CA . LYS A 1 184 ? 0.815 -6.319 -26.165 1.00 72.06 184 LYS A CA 1
ATOM 1498 C C . LYS A 1 184 ? 1.673 -6.310 -27.439 1.00 72.06 184 LYS A C 1
ATOM 1500 O O . LYS A 1 184 ? 1.742 -5.264 -28.079 1.00 72.06 184 LYS A O 1
ATOM 1505 N N . ASN A 1 185 ? 2.275 -7.444 -27.834 1.00 61.69 185 ASN A N 1
ATOM 1506 C CA . ASN A 1 185 ? 3.198 -7.563 -28.977 1.00 61.69 185 ASN A CA 1
ATOM 1507 C C . ASN A 1 185 ? 4.298 -6.489 -28.957 1.00 61.69 185 ASN A C 1
ATOM 1509 O O . ASN A 1 185 ? 4.588 -5.841 -29.965 1.00 61.69 185 ASN A O 1
ATOM 1513 N N . THR A 1 186 ? 4.874 -6.250 -27.780 1.00 59.94 186 THR A N 1
ATOM 1514 C CA . THR A 1 186 ? 5.846 -5.169 -27.611 1.00 59.94 186 THR A CA 1
ATOM 1515 C C . THR A 1 186 ? 7.195 -5.593 -28.179 1.00 59.94 186 THR A C 1
ATOM 1517 O O . THR A 1 186 ? 7.777 -6.575 -27.726 1.00 59.94 186 THR A O 1
ATOM 1520 N N . ASP A 1 187 ? 7.721 -4.839 -29.143 1.00 63.59 187 ASP A N 1
ATOM 1521 C CA . ASP A 1 187 ? 9.117 -4.982 -29.546 1.00 63.59 187 ASP A CA 1
ATOM 1522 C C . ASP A 1 187 ? 10.015 -4.421 -28.437 1.00 63.59 187 ASP A C 1
ATOM 1524 O O . ASP A 1 187 ? 10.064 -3.209 -28.211 1.00 63.59 187 ASP A O 1
ATOM 1528 N N . TYR A 1 188 ? 10.736 -5.308 -27.749 1.00 60.66 188 TYR A N 1
ATOM 1529 C CA . TYR A 1 188 ? 11.679 -4.946 -26.693 1.00 60.66 188 TYR A CA 1
ATOM 1530 C C . TYR A 1 188 ? 12.823 -4.037 -27.189 1.00 60.66 188 TYR A C 1
ATOM 1532 O O . TYR A 1 188 ? 13.501 -3.403 -26.382 1.00 60.66 188 TYR A O 1
ATOM 1540 N N . ALA A 1 189 ? 13.035 -3.925 -28.506 1.00 57.19 189 ALA A N 1
ATOM 1541 C CA . ALA A 1 189 ? 13.992 -2.993 -29.096 1.00 57.19 189 ALA A CA 1
ATOM 1542 C C . ALA A 1 189 ? 13.464 -1.546 -29.202 1.00 57.19 189 ALA A C 1
ATOM 1544 O O . ALA A 1 189 ? 14.267 -0.621 -29.405 1.00 57.19 189 ALA A O 1
ATOM 1545 N N . ASN A 1 190 ? 12.149 -1.336 -29.051 1.00 68.19 190 ASN A N 1
ATOM 1546 C CA . ASN A 1 190 ? 11.484 -0.035 -29.106 1.00 68.19 190 ASN A CA 1
ATOM 1547 C C . ASN A 1 190 ? 11.284 0.545 -27.696 1.00 68.19 190 ASN A C 1
ATOM 1549 O O . ASN A 1 190 ? 10.197 0.515 -27.116 1.00 68.19 190 ASN A O 1
ATOM 1553 N N . ILE A 1 191 ? 12.368 1.105 -27.157 1.00 65.38 191 ILE A N 1
ATOM 1554 C CA . ILE A 1 191 ? 12.427 1.712 -25.820 1.00 65.38 191 ILE A CA 1
ATOM 1555 C C . ILE A 1 191 ? 11.303 2.753 -25.579 1.00 65.38 191 ILE A C 1
ATOM 1557 O O . ILE A 1 191 ? 10.635 2.667 -24.542 1.00 65.38 191 ILE A O 1
ATOM 1561 N N . PRO A 1 192 ? 10.990 3.674 -26.520 1.00 69.31 192 PRO A N 1
ATOM 1562 C CA . PRO A 1 192 ? 9.853 4.588 -26.373 1.00 69.31 192 PRO A CA 1
ATOM 1563 C C . PRO A 1 192 ? 8.492 3.898 -26.192 1.00 69.31 192 PRO A C 1
ATOM 1565 O O . PRO A 1 192 ? 7.666 4.365 -25.404 1.00 69.31 192 PRO A O 1
ATOM 1568 N N . ALA A 1 193 ? 8.243 2.782 -26.888 1.00 67.81 193 ALA A N 1
ATOM 1569 C CA . ALA A 1 193 ? 6.994 2.030 -26.756 1.00 67.81 193 ALA A CA 1
ATOM 1570 C C . ALA A 1 193 ? 6.873 1.353 -25.380 1.00 67.81 193 ALA A C 1
ATOM 1572 O O . ALA A 1 193 ? 5.805 1.395 -24.769 1.00 67.81 193 ALA A O 1
ATOM 1573 N N . ILE A 1 194 ? 7.973 0.805 -24.855 1.00 64.88 194 ILE A N 1
ATOM 1574 C CA . ILE A 1 194 ? 8.027 0.214 -23.508 1.00 64.88 194 ILE A CA 1
ATOM 1575 C C . ILE A 1 194 ? 7.753 1.282 -22.446 1.00 64.88 194 ILE A C 1
ATOM 1577 O O . ILE A 1 194 ? 6.910 1.086 -21.572 1.00 64.88 194 ILE A O 1
ATOM 1581 N N . LYS A 1 195 ? 8.405 2.447 -22.556 1.00 69.56 195 LYS A N 1
ATOM 1582 C CA . LYS A 1 195 ? 8.194 3.583 -21.646 1.00 69.56 195 LYS A CA 1
ATOM 1583 C C . LYS A 1 195 ? 6.728 4.015 -21.612 1.00 69.56 195 LYS A C 1
ATOM 1585 O O . LYS A 1 195 ? 6.181 4.255 -20.536 1.00 69.56 195 LYS A O 1
ATOM 1590 N N . LYS A 1 196 ? 6.090 4.093 -22.784 1.00 78.56 196 LYS A N 1
ATOM 1591 C CA . LYS A 1 196 ? 4.668 4.427 -22.907 1.00 78.56 196 LYS A CA 1
ATOM 1592 C C . LYS A 1 196 ? 3.784 3.387 -22.211 1.00 78.56 196 LYS A C 1
ATOM 1594 O O . LYS A 1 196 ? 2.932 3.764 -21.415 1.00 78.56 196 LYS A O 1
ATOM 1599 N N . LEU A 1 197 ? 4.026 2.096 -22.443 1.00 73.69 197 LEU A N 1
ATOM 1600 C CA . LEU A 1 197 ? 3.252 1.018 -21.818 1.00 73.69 197 LEU A CA 1
ATOM 1601 C C . LEU A 1 197 ? 3.363 1.015 -20.292 1.00 73.69 197 LEU A C 1
ATOM 1603 O O . LEU A 1 197 ? 2.344 0.847 -19.623 1.00 73.69 197 LEU A O 1
ATOM 1607 N N . ILE A 1 198 ? 4.566 1.233 -19.750 1.00 74.38 198 ILE A N 1
ATOM 1608 C CA . ILE A 1 198 ? 4.792 1.314 -18.301 1.00 74.38 198 ILE A CA 1
ATOM 1609 C C . ILE A 1 198 ? 4.002 2.486 -17.709 1.00 74.38 198 ILE A C 1
ATOM 1611 O O . ILE A 1 198 ? 3.262 2.285 -16.747 1.00 74.38 198 ILE A O 1
ATOM 1615 N N . ARG A 1 199 ? 4.097 3.686 -18.299 1.00 78.81 199 ARG A N 1
ATOM 1616 C CA . ARG A 1 199 ? 3.353 4.860 -17.811 1.00 78.81 199 ARG A CA 1
ATOM 1617 C C . ARG A 1 199 ? 1.842 4.654 -17.863 1.00 78.81 199 ARG A C 1
ATOM 1619 O O . ARG A 1 199 ? 1.166 4.942 -16.891 1.00 78.81 199 ARG A O 1
ATOM 1626 N N . GLU A 1 200 ? 1.322 4.111 -18.960 1.00 80.62 200 GLU A N 1
ATOM 1627 C CA . GLU A 1 200 ? -0.127 3.987 -19.160 1.00 80.62 200 GLU A CA 1
ATOM 1628 C C . GLU A 1 200 ? -0.779 2.842 -18.368 1.00 80.62 200 GLU A C 1
ATOM 1630 O O . GLU A 1 200 ? -1.979 2.897 -18.120 1.00 80.62 200 GLU A O 1
ATOM 1635 N N . ASN A 1 201 ? -0.035 1.785 -18.014 1.00 78.44 201 ASN A N 1
ATOM 1636 C CA . ASN A 1 201 ? -0.634 0.552 -17.476 1.00 78.44 201 ASN A CA 1
ATOM 1637 C C . ASN A 1 201 ? -0.072 0.101 -16.122 1.00 78.44 201 ASN A C 1
ATOM 1639 O O . ASN A 1 201 ? -0.686 -0.759 -15.487 1.00 78.44 201 ASN A O 1
ATOM 1643 N N . LEU A 1 202 ? 1.094 0.608 -15.707 1.00 78.06 202 LEU A N 1
ATOM 1644 C CA . LEU A 1 202 ? 1.763 0.199 -14.466 1.00 78.06 202 LEU A CA 1
ATOM 1645 C C . LEU A 1 202 ? 1.914 1.351 -13.466 1.00 78.06 202 LEU A C 1
ATOM 1647 O O . LEU A 1 202 ? 2.057 1.093 -12.273 1.00 78.06 202 LEU A O 1
ATOM 1651 N N . ILE A 1 203 ? 1.865 2.606 -13.920 1.00 80.81 203 ILE A N 1
ATOM 1652 C CA . ILE A 1 203 ? 1.957 3.780 -13.050 1.00 80.81 203 ILE A CA 1
ATOM 1653 C C . ILE A 1 203 ? 0.557 4.354 -12.828 1.00 80.81 203 ILE A C 1
ATOM 1655 O O . ILE A 1 203 ? -0.149 4.700 -13.768 1.00 80.81 203 ILE A O 1
ATOM 1659 N N . LEU A 1 204 ? 0.154 4.467 -11.562 1.00 83.88 204 LEU A N 1
ATOM 1660 C CA . LEU A 1 204 ? -1.091 5.130 -11.182 1.00 83.88 204 LEU A CA 1
ATOM 1661 C C . LEU A 1 204 ? -0.914 6.652 -11.178 1.00 83.88 204 LEU A C 1
ATOM 1663 O O . LEU A 1 204 ? 0.138 7.161 -10.789 1.00 83.88 204 LEU A O 1
ATOM 1667 N N . SER A 1 205 ? -1.981 7.399 -11.475 1.00 81.56 205 SER A N 1
ATOM 1668 C CA . SER A 1 205 ? -1.950 8.872 -11.485 1.00 81.56 205 SER A CA 1
ATOM 1669 C C . SER A 1 205 ? -1.535 9.486 -10.142 1.00 81.56 205 SER A C 1
ATOM 1671 O O . SER A 1 205 ? -0.974 10.583 -10.098 1.00 81.56 205 SER A O 1
ATOM 1673 N N . ARG A 1 206 ? -1.772 8.780 -9.025 1.00 79.44 206 ARG A N 1
ATOM 1674 C CA . ARG A 1 206 ? -1.306 9.211 -7.696 1.00 79.44 206 ARG A CA 1
ATOM 1675 C C . ARG A 1 206 ? 0.218 9.201 -7.547 1.00 79.44 206 ARG A C 1
ATOM 1677 O O . ARG A 1 206 ? 0.720 9.913 -6.689 1.00 79.44 206 ARG A O 1
ATOM 1684 N N . TRP A 1 207 ? 0.931 8.427 -8.362 1.00 83.06 207 TRP A N 1
ATOM 1685 C CA . 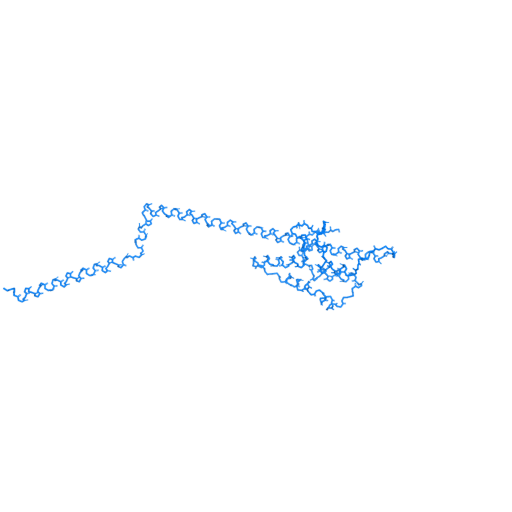TRP A 1 207 ? 2.391 8.326 -8.345 1.00 83.06 207 TRP A CA 1
ATOM 1686 C C . TRP A 1 207 ? 3.049 9.255 -9.370 1.00 83.06 207 TRP A C 1
ATOM 1688 O O . TRP A 1 207 ? 4.152 9.743 -9.138 1.00 83.06 207 TRP A O 1
ATOM 1698 N N . GLU A 1 208 ? 2.358 9.572 -10.471 1.00 73.88 208 GLU A N 1
ATOM 1699 C CA . GLU A 1 208 ? 2.844 10.544 -11.463 1.00 73.88 208 GLU A CA 1
ATOM 1700 C C . GLU A 1 208 ? 2.934 11.965 -10.890 1.00 73.88 208 GLU A C 1
ATOM 1702 O O . GLU A 1 208 ? 3.904 12.684 -11.124 1.00 73.88 208 GLU A O 1
ATOM 1707 N N . ASN A 1 209 ? 1.938 12.366 -10.096 1.00 62.31 209 ASN A N 1
ATOM 1708 C CA . ASN A 1 209 ? 1.823 13.730 -9.574 1.00 62.31 209 ASN A CA 1
ATOM 1709 C C . ASN A 1 209 ? 2.706 14.013 -8.347 1.00 62.31 209 ASN A C 1
ATOM 1711 O O . ASN A 1 209 ? 2.756 15.151 -7.885 1.00 62.31 209 ASN A O 1
ATOM 1715 N N . GLN A 1 210 ? 3.409 13.008 -7.813 1.00 62.75 210 GLN A N 1
ATOM 1716 C CA . GLN A 1 210 ? 4.267 13.172 -6.631 1.00 62.75 210 GLN A CA 1
ATOM 1717 C C . GLN A 1 210 ? 5.642 13.789 -6.938 1.00 62.75 210 GLN A C 1
ATOM 1719 O O . GLN A 1 210 ? 6.462 13.945 -6.039 1.00 62.75 210 GLN A O 1
ATOM 1724 N N . GLY A 1 211 ? 5.864 14.243 -8.176 1.00 49.56 211 GLY A N 1
ATOM 1725 C CA . GLY A 1 211 ? 6.804 15.334 -8.432 1.00 49.56 211 GLY A CA 1
ATOM 1726 C C . GLY A 1 211 ? 8.285 14.967 -8.426 1.00 49.56 211 GLY A C 1
ATOM 1727 O O . GLY A 1 211 ? 9.112 15.864 -8.290 1.00 49.56 211 GLY A O 1
ATOM 1728 N N . PHE A 1 212 ? 8.658 13.706 -8.648 1.00 48.53 212 PHE A N 1
ATOM 1729 C CA . PHE A 1 212 ? 10.036 13.403 -9.053 1.00 48.53 212 PHE A CA 1
ATOM 1730 C C . PHE A 1 212 ? 10.200 13.708 -10.548 1.00 48.53 212 PHE A C 1
ATOM 1732 O O . PHE A 1 212 ? 10.359 12.818 -11.378 1.00 48.53 212 PHE A O 1
ATOM 1739 N N . VAL A 1 213 ? 10.106 14.993 -10.893 1.00 36.56 213 VAL A N 1
ATOM 1740 C CA . VAL A 1 213 ? 10.693 15.509 -12.128 1.00 36.56 213 VAL A CA 1
ATOM 1741 C C . VAL A 1 213 ? 12.196 15.526 -11.866 1.00 36.56 213 VAL A C 1
ATOM 1743 O O . VAL A 1 213 ? 12.671 16.363 -11.098 1.00 36.56 213 VAL A O 1
ATOM 1746 N N . LEU A 1 214 ? 12.907 14.533 -12.399 1.00 35.88 214 LEU A N 1
ATOM 1747 C CA . LEU A 1 214 ? 14.360 14.607 -12.554 1.00 35.88 214 LEU A CA 1
ATOM 1748 C C . LEU A 1 214 ? 14.682 15.519 -13.738 1.00 35.88 214 LEU A C 1
ATOM 1750 O O . 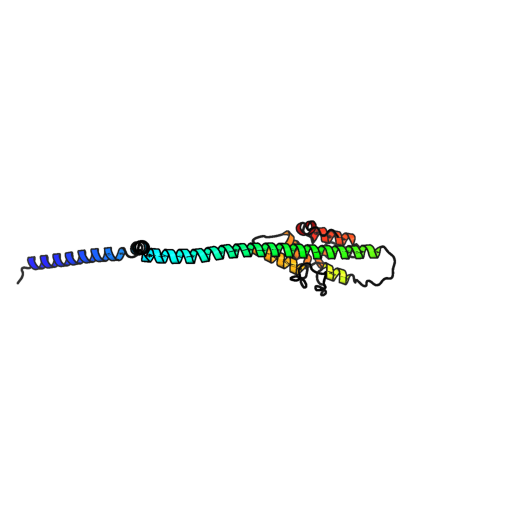LEU A 1 214 ? 14.028 15.343 -14.792 1.00 35.88 214 LEU A O 1
#

pLDDT: mean 70.66, std 13.56, range [35.88, 92.5]

Foldseek 3Di:
DDDVVVVVVVVVVVVVVVVVVVVVVVVVVVPPDPPVVVVCCVDPVVVVVVVVCCVVVVVVVVVVVVVVVVVVVVLVVLLVQLLQFLLLLLVVLLVVLVVVVVVVVDDDDDDDPPPVVVNVCSVLQVDQCQADVPNGPDPVCSRPGSLNSLVVSCVSCVVVVHDDVLSVQLSVCSVCVVCNCVVVVDDSVPSVVVSVCCCVRNDDPSSVPPDPPD

Organism: NCBI:txid2961943

Sequence (214 aa):
MLSEEEKELIRLRETCRFEVREKLQNEADKKIGWGKVIYFFNSKLGLWILSAVFLSGGVVAYDDYKEKKEDKKSRTELVEKLDLEISYKFNRVIYFIDELSDKKGENSQILVTASIDDVREIALGLDKSSGKKGDYLNGDFQNWSLLALMVELRRQLWKSGIKDAELDQVITHMTDLPAFFEGKNTDYANIPAIKKLIRENLILSRWENQGFVL